Protein AF-A0A8H5RRU4-F1 (afdb_monomer_lite)

Structure (mmCIF, N/CA/C/O backbone):
data_AF-A0A8H5RRU4-F1
#
_entry.id   AF-A0A8H5RRU4-F1
#
loop_
_atom_site.group_PDB
_atom_site.id
_atom_site.type_symbol
_atom_site.label_atom_id
_atom_site.label_alt_id
_atom_site.label_comp_id
_atom_site.label_asym_id
_atom_site.label_entity_id
_atom_site.label_seq_id
_atom_site.pdbx_PDB_ins_code
_atom_site.Cartn_x
_atom_site.Cartn_y
_atom_site.Cartn_z
_atom_site.occupancy
_atom_site.B_iso_or_equiv
_atom_site.auth_seq_id
_atom_site.auth_comp_id
_atom_site.auth_asym_id
_atom_site.auth_atom_id
_atom_site.pdbx_PDB_model_num
ATOM 1 N N . MET A 1 1 ? -49.460 10.339 112.679 1.00 35.25 1 MET A N 1
ATOM 2 C CA . MET A 1 1 ? -50.260 9.923 113.853 1.00 35.25 1 MET A CA 1
ATOM 3 C C . MET A 1 1 ? -50.572 8.451 113.617 1.00 35.25 1 MET A C 1
ATOM 5 O O . MET A 1 1 ? -51.170 8.161 112.595 1.00 35.25 1 MET A O 1
ATOM 9 N N . GLN A 1 2 ? -49.829 7.511 114.204 1.00 35.91 2 GLN A N 1
ATOM 10 C CA . GLN A 1 2 ? -49.906 7.037 115.599 1.00 35.91 2 GLN A CA 1
ATOM 11 C C . GLN A 1 2 ? -51.260 6.404 115.960 1.00 35.91 2 GLN A C 1
ATOM 13 O O . GLN A 1 2 ? -52.251 7.114 116.036 1.00 35.91 2 GLN A O 1
ATOM 18 N N . ASN A 1 3 ? -51.193 5.089 116.216 1.00 33.75 3 ASN A N 1
ATOM 19 C CA . ASN A 1 3 ? -52.026 4.228 117.066 1.00 33.75 3 ASN A CA 1
ATOM 20 C C . ASN A 1 3 ? -53.557 4.365 117.068 1.00 33.75 3 ASN A C 1
ATOM 22 O O . ASN A 1 3 ? -54.097 5.356 117.546 1.00 33.75 3 ASN A O 1
ATOM 26 N N . LEU A 1 4 ? -54.216 3.224 116.828 1.00 30.75 4 LEU A N 1
ATOM 27 C CA . LEU A 1 4 ? -55.126 2.682 117.839 1.00 30.75 4 LEU A CA 1
ATOM 28 C C . LEU A 1 4 ? -55.074 1.138 117.879 1.00 30.75 4 LEU A C 1
ATOM 30 O O . LEU A 1 4 ? -55.413 0.470 116.911 1.00 30.75 4 LEU A O 1
ATOM 34 N N . GLU A 1 5 ? -54.538 0.641 118.994 1.00 31.28 5 GLU A N 1
ATOM 35 C CA . GLU A 1 5 ? -54.879 -0.569 119.771 1.00 31.28 5 GLU A CA 1
ATOM 36 C C . GLU A 1 5 ? -55.378 -1.830 119.021 1.00 31.28 5 GLU A C 1
ATOM 38 O O . GLU A 1 5 ? -56.402 -1.838 118.353 1.00 31.28 5 GLU A O 1
ATOM 43 N N . SER A 1 6 ? -54.684 -2.973 119.081 1.00 40.56 6 SER A N 1
ATOM 44 C CA . SER A 1 6 ? -54.428 -3.796 120.282 1.00 40.56 6 SER A CA 1
ATOM 45 C C . SER A 1 6 ? -55.697 -4.323 120.965 1.00 40.56 6 SER A C 1
ATOM 47 O O . SER A 1 6 ? -56.060 -3.874 122.049 1.00 40.56 6 SER A O 1
ATOM 49 N N . LEU A 1 7 ? -56.296 -5.369 120.391 1.00 33.66 7 LEU A N 1
ATOM 50 C CA . LEU A 1 7 ? -57.192 -6.276 121.113 1.00 33.66 7 LEU A CA 1
ATOM 51 C C . LEU A 1 7 ? -56.936 -7.720 120.669 1.00 33.66 7 LEU A C 1
ATOM 53 O O . LEU A 1 7 ? -57.415 -8.180 119.636 1.00 33.66 7 LEU A O 1
ATOM 57 N N . GLN A 1 8 ? -56.136 -8.426 121.465 1.00 43.06 8 GLN A N 1
ATOM 58 C CA . GLN A 1 8 ? -55.967 -9.871 121.367 1.00 43.06 8 GLN A CA 1
ATOM 59 C C . GLN A 1 8 ? -57.116 -10.552 122.126 1.00 43.06 8 GLN A C 1
ATOM 61 O O . GLN A 1 8 ? -57.402 -10.154 123.258 1.00 43.06 8 GLN A O 1
ATOM 66 N N . PRO A 1 9 ? -57.724 -11.611 121.574 1.00 38.75 9 PRO A N 1
ATOM 67 C CA . PRO A 1 9 ? -58.390 -12.598 122.407 1.00 38.75 9 PRO A CA 1
ATOM 68 C C . PRO A 1 9 ? -57.824 -14.008 122.203 1.00 38.75 9 PRO A C 1
ATOM 70 O O . PRO A 1 9 ? -57.566 -14.441 121.086 1.00 38.75 9 PRO A O 1
ATOM 73 N N . GLY A 1 10 ? -57.732 -14.733 123.318 1.00 33.28 10 GLY A N 1
ATOM 74 C CA . GLY A 1 10 ? -58.235 -16.105 123.411 1.00 33.28 10 GLY A CA 1
ATOM 75 C C . GLY A 1 10 ? -57.576 -17.172 122.538 1.00 33.28 10 GLY A C 1
ATOM 76 O O . GLY A 1 10 ? -57.967 -17.394 121.400 1.00 33.28 10 GLY A O 1
ATOM 77 N N . ASN A 1 11 ? -56.680 -17.934 123.164 1.00 51.59 11 ASN A N 1
ATOM 78 C CA . ASN A 1 11 ? -56.220 -19.240 122.700 1.00 51.59 11 ASN A CA 1
ATOM 79 C C . ASN A 1 11 ? -57.410 -20.138 122.284 1.00 51.59 11 ASN A C 1
ATOM 81 O O . ASN A 1 11 ? -58.217 -20.519 123.133 1.00 51.59 11 ASN A O 1
ATOM 85 N N . ALA A 1 12 ? -57.509 -20.477 120.997 1.00 38.62 12 ALA A N 1
ATOM 86 C CA . ALA A 1 12 ? -58.520 -21.377 120.453 1.00 38.62 12 ALA A CA 1
ATOM 87 C C . ALA A 1 12 ? -57.876 -22.322 119.430 1.00 38.62 12 ALA A C 1
ATOM 89 O O . ALA A 1 12 ? -57.179 -21.881 118.522 1.00 38.62 12 ALA A O 1
ATOM 90 N N . THR A 1 13 ? -58.124 -23.617 119.629 1.00 43.78 13 THR A N 1
ATOM 91 C CA . THR A 1 13 ? -57.839 -24.765 118.750 1.00 43.78 13 THR A CA 1
ATOM 92 C C . THR A 1 13 ? -57.514 -24.439 117.290 1.00 43.78 13 THR A C 1
ATOM 94 O O . THR A 1 13 ? -58.365 -23.916 116.575 1.00 43.78 13 THR A O 1
ATOM 97 N N . ASN A 1 14 ? -56.331 -24.877 116.840 1.00 53.31 14 ASN A N 1
ATOM 98 C CA . ASN A 1 14 ? -55.932 -24.908 115.430 1.00 53.31 14 ASN A CA 1
ATOM 99 C C . ASN A 1 14 ? -56.984 -25.664 114.597 1.00 53.31 14 ASN A C 1
ATOM 101 O O . ASN A 1 14 ? -57.013 -26.896 114.619 1.00 53.31 14 ASN A O 1
ATOM 105 N N . ASP A 1 15 ? -57.830 -24.942 113.862 1.00 57.22 15 ASP A N 1
ATOM 106 C CA . ASP A 1 15 ? -58.691 -25.527 112.836 1.00 57.22 15 ASP A CA 1
ATOM 107 C C . ASP A 1 15 ? -57.914 -25.599 111.509 1.00 57.22 15 ASP A C 1
ATOM 109 O O . ASP A 1 15 ? -57.715 -24.566 110.858 1.00 57.22 15 ASP A O 1
ATOM 113 N N . PRO A 1 16 ? -57.484 -26.798 111.068 1.00 67.19 16 PRO A N 1
ATOM 114 C CA . PRO A 1 16 ? -56.701 -26.935 109.848 1.00 67.19 16 PRO A CA 1
ATOM 115 C C . PRO A 1 16 ? -57.478 -26.510 108.596 1.00 67.19 16 PRO A C 1
ATOM 117 O O . PRO A 1 16 ? -56.846 -26.229 107.578 1.00 67.19 16 PRO A O 1
ATOM 120 N N . PHE A 1 17 ? -58.816 -26.451 108.641 1.00 71.25 17 PHE A N 1
ATOM 121 C CA . PHE A 1 17 ? -59.639 -26.052 107.502 1.00 71.25 17 PHE A CA 1
ATOM 122 C C . PHE A 1 17 ? -59.578 -24.538 107.255 1.00 71.25 17 PHE A C 1
ATOM 124 O O . PHE A 1 17 ? -59.346 -24.110 106.123 1.00 71.25 17 PHE A O 1
ATOM 131 N N . THR A 1 18 ? -59.707 -23.720 108.304 1.00 73.56 18 THR A N 1
ATOM 132 C CA . THR A 1 18 ? -59.608 -22.253 108.207 1.00 73.56 18 THR A CA 1
ATOM 133 C C . THR A 1 18 ? -58.223 -21.792 107.734 1.00 73.56 18 THR A C 1
ATOM 135 O O . THR A 1 18 ? -58.129 -20.875 106.911 1.00 73.56 18 THR A O 1
ATOM 138 N N . ASP A 1 19 ? -57.149 -22.450 108.181 1.00 75.31 19 ASP A N 1
ATOM 139 C CA . ASP A 1 19 ? -55.790 -22.142 107.718 1.00 75.31 19 ASP A CA 1
ATOM 140 C C . ASP A 1 19 ? -55.546 -22.598 106.269 1.00 75.31 19 ASP A C 1
ATOM 142 O O . ASP A 1 19 ? -54.963 -21.841 105.488 1.00 75.31 19 ASP A O 1
ATOM 146 N N . HIS A 1 20 ? -56.069 -23.761 105.851 1.00 79.88 20 HIS A N 1
ATOM 147 C CA . HIS A 1 20 ? -56.041 -24.170 104.438 1.00 79.88 20 HIS A CA 1
ATOM 148 C C . HIS A 1 20 ? -56.827 -23.211 103.538 1.00 79.88 20 HIS A C 1
ATOM 150 O O . HIS A 1 20 ? -56.368 -22.902 102.439 1.00 79.88 20 HIS A O 1
ATOM 156 N N . LEU A 1 21 ? -57.982 -22.704 103.986 1.00 81.69 21 LEU A N 1
ATOM 157 C CA . LEU A 1 21 ? -58.781 -21.754 103.211 1.00 81.69 21 LEU A CA 1
ATOM 158 C C . LEU A 1 21 ? -58.035 -20.423 103.019 1.00 81.69 21 LEU A C 1
ATOM 160 O O . LE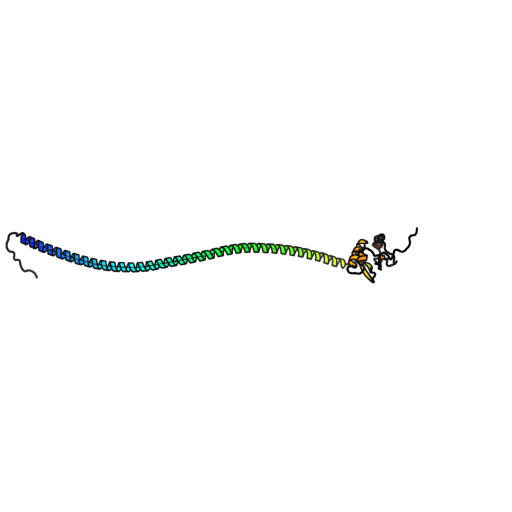U A 1 21 ? -57.982 -19.900 101.906 1.00 81.69 21 LEU A O 1
ATOM 164 N N . LYS A 1 22 ? -57.401 -19.898 104.078 1.00 81.56 22 LYS A N 1
ATOM 165 C CA . LYS A 1 22 ? -56.537 -18.708 103.987 1.00 81.56 22 LYS A CA 1
ATOM 166 C C . LYS A 1 22 ? -55.343 -18.940 103.066 1.00 81.56 22 LYS A C 1
ATOM 168 O O . LYS A 1 22 ? -55.075 -18.091 102.218 1.00 81.56 22 LYS A O 1
ATOM 173 N N . ALA A 1 23 ? -54.654 -20.074 103.204 1.00 83.19 23 ALA A N 1
ATOM 174 C CA . ALA A 1 23 ? -53.541 -20.431 102.331 1.00 83.19 23 ALA A CA 1
ATOM 175 C C . ALA A 1 23 ? -53.991 -20.481 100.863 1.00 83.19 23 ALA A C 1
ATOM 177 O O . ALA A 1 23 ? -53.382 -19.827 100.024 1.00 83.19 23 ALA A O 1
ATOM 178 N N . LEU A 1 24 ? -55.115 -21.142 100.563 1.00 87.56 24 LEU A N 1
ATOM 179 C CA . LEU A 1 24 ? -55.679 -21.229 99.215 1.00 87.56 24 LEU A CA 1
ATOM 180 C C . LEU A 1 24 ? -56.014 -19.850 98.621 1.00 87.56 24 LEU A C 1
ATOM 182 O O . LEU A 1 24 ? -55.694 -19.596 97.458 1.00 87.56 24 LEU A O 1
ATOM 186 N N . ILE A 1 25 ? -56.619 -18.949 99.405 1.00 86.31 25 ILE A N 1
ATOM 187 C CA . ILE A 1 25 ? -56.928 -17.570 98.984 1.00 86.31 25 ILE A CA 1
ATOM 188 C C . ILE A 1 25 ? -55.639 -16.788 98.685 1.00 86.31 25 ILE A C 1
ATOM 190 O O . ILE A 1 25 ? -55.538 -16.142 97.644 1.00 86.31 25 ILE A O 1
ATOM 194 N N . ILE A 1 26 ? -54.623 -16.885 99.549 1.00 89.38 26 ILE A N 1
ATOM 195 C CA . ILE A 1 26 ? -53.326 -16.219 99.348 1.00 89.38 26 ILE A CA 1
ATOM 196 C C . ILE A 1 26 ? -52.609 -16.783 98.111 1.00 89.38 26 ILE A C 1
ATOM 198 O O . ILE A 1 26 ? -52.062 -16.014 97.316 1.00 89.38 26 ILE A O 1
ATOM 202 N N . THR A 1 27 ? -52.642 -18.102 97.902 1.00 89.88 27 THR A N 1
ATOM 203 C CA . THR A 1 27 ? -52.030 -18.751 96.734 1.00 89.88 27 THR A CA 1
ATOM 204 C C . THR A 1 27 ? -52.759 -18.383 95.443 1.00 89.88 27 THR A C 1
ATOM 206 O O . THR A 1 27 ? -52.097 -18.057 94.464 1.00 89.88 27 THR A O 1
ATOM 209 N N . THR A 1 28 ? -54.097 -18.350 95.423 1.00 86.81 28 THR A N 1
ATOM 210 C CA . THR A 1 28 ? -54.858 -17.924 94.230 1.00 86.81 28 THR A CA 1
ATOM 211 C C . THR A 1 28 ? -54.719 -16.432 93.941 1.00 86.81 28 THR A C 1
ATOM 213 O O . THR A 1 28 ? -54.586 -16.072 92.776 1.00 86.81 28 THR A O 1
ATOM 216 N N . GLN A 1 29 ? -54.655 -15.556 94.951 1.00 88.12 29 GLN A N 1
ATOM 217 C CA . GLN A 1 29 ? -54.355 -14.134 94.725 1.00 88.12 29 GLN A CA 1
ATOM 218 C C . GLN A 1 29 ? -52.923 -13.903 94.230 1.00 88.12 29 GLN A C 1
ATOM 220 O O . GLN A 1 29 ? -52.711 -13.028 93.393 1.00 88.12 29 GLN A O 1
ATOM 225 N N . THR A 1 30 ? -51.949 -14.678 94.716 1.00 90.88 30 THR A N 1
ATOM 226 C CA . THR A 1 30 ? -50.565 -14.624 94.216 1.00 90.88 30 THR A CA 1
ATOM 227 C C . THR A 1 30 ? -50.507 -15.107 92.768 1.00 90.88 30 THR A C 1
ATOM 229 O O . THR A 1 30 ? -50.131 -14.333 91.896 1.00 90.88 30 THR A O 1
ATOM 232 N N . ALA A 1 31 ? -51.032 -16.302 92.479 1.00 89.19 31 ALA A N 1
ATOM 233 C CA . ALA A 1 31 ? -51.087 -16.848 91.124 1.00 89.19 31 ALA A CA 1
ATOM 234 C C . ALA A 1 31 ? -51.857 -15.942 90.144 1.00 89.19 31 ALA A C 1
ATOM 236 O O . ALA A 1 31 ? -51.433 -15.776 89.006 1.00 89.19 31 ALA A O 1
ATOM 237 N N . SER A 1 32 ? -52.955 -15.307 90.574 1.00 90.31 32 SER A N 1
ATOM 238 C CA . SER A 1 32 ? -53.688 -14.338 89.748 1.00 90.31 32 SER A CA 1
ATOM 239 C C . SER A 1 32 ? -52.839 -13.112 89.408 1.00 90.31 32 SER A C 1
ATOM 241 O O . SER A 1 32 ? -52.891 -12.643 88.275 1.00 90.31 32 SER A O 1
ATOM 243 N N . ARG A 1 33 ? -52.052 -12.600 90.364 1.00 91.06 33 ARG A N 1
ATOM 244 C CA . ARG A 1 33 ? -51.165 -11.445 90.159 1.00 91.06 33 ARG A CA 1
ATOM 245 C C . ARG A 1 33 ? -49.955 -11.802 89.288 1.00 91.06 33 ARG A C 1
ATOM 247 O O . ARG A 1 33 ? -49.538 -10.991 88.463 1.00 91.06 33 ARG A O 1
ATOM 254 N N . ASP A 1 34 ? -49.442 -13.022 89.416 1.00 93.12 34 ASP A N 1
ATOM 255 C CA . ASP A 1 34 ? -48.368 -13.545 88.568 1.00 93.12 34 ASP A CA 1
ATOM 256 C C . ASP A 1 34 ? -48.860 -13.744 87.122 1.00 93.12 34 ASP A C 1
ATOM 258 O O . ASP A 1 34 ? -48.190 -13.328 86.179 1.00 93.12 34 ASP A O 1
ATOM 262 N N . ILE A 1 35 ? -50.070 -14.290 86.928 1.00 93.12 35 ILE A N 1
ATOM 263 C CA . ILE A 1 35 ? -50.724 -14.402 85.609 1.00 93.12 35 ILE A CA 1
ATOM 264 C C . ILE A 1 35 ? -50.939 -13.020 84.980 1.00 93.12 35 ILE A C 1
ATOM 266 O O . ILE A 1 35 ? -50.663 -12.835 83.796 1.00 93.12 35 ILE A O 1
ATOM 270 N N . GLU A 1 36 ? -51.410 -12.044 85.758 1.00 93.19 36 GLU A N 1
ATOM 271 C CA . GLU A 1 36 ? -51.626 -10.669 85.296 1.00 93.19 36 GLU A CA 1
ATOM 272 C C . GLU A 1 36 ? -50.302 -9.998 84.885 1.00 93.19 36 GLU A C 1
ATOM 274 O O . GLU A 1 36 ? -50.228 -9.369 83.828 1.00 93.19 36 GLU A O 1
ATOM 279 N N . THR A 1 37 ? -49.227 -10.230 85.645 1.00 93.56 37 THR A N 1
ATOM 280 C CA . THR A 1 37 ? -47.868 -9.767 85.310 1.00 93.56 37 THR A CA 1
ATOM 281 C C . THR A 1 37 ? -47.366 -10.410 84.012 1.00 93.56 37 THR A C 1
ATOM 283 O O . THR A 1 37 ? -46.983 -9.697 83.083 1.00 93.56 37 THR A O 1
ATOM 286 N N . CYS A 1 38 ? -47.471 -11.737 83.882 1.00 91.31 38 CYS A N 1
ATOM 287 C CA . CYS A 1 38 ? -47.122 -12.467 82.659 1.00 91.31 38 CYS A CA 1
ATOM 288 C C . CYS A 1 38 ? -47.929 -12.004 81.434 1.00 91.31 38 CYS A C 1
ATOM 290 O O . CYS A 1 38 ? -47.383 -11.938 80.334 1.00 91.31 38 CYS A O 1
ATOM 292 N N . LEU A 1 39 ? -49.212 -11.655 81.591 1.00 92.00 39 LEU A N 1
ATOM 293 C CA . LEU A 1 39 ? -50.040 -11.116 80.504 1.00 92.00 39 LEU A CA 1
ATOM 294 C C . LEU A 1 39 ? -49.575 -9.725 80.052 1.00 92.00 39 LEU A C 1
ATOM 296 O O . LEU A 1 39 ? -49.543 -9.454 78.850 1.00 92.00 39 LEU A O 1
ATOM 300 N N . VAL A 1 40 ? -49.183 -8.853 80.986 1.00 93.69 40 VAL A N 1
ATOM 301 C CA . VAL A 1 40 ? -48.625 -7.528 80.665 1.00 93.69 40 VAL A CA 1
ATOM 302 C C . VAL A 1 40 ? -47.275 -7.660 79.952 1.00 93.69 40 VAL A C 1
ATOM 304 O O . VAL A 1 40 ? -47.054 -6.997 78.935 1.00 93.69 40 VAL A O 1
ATOM 307 N N . GLU A 1 41 ? -46.400 -8.552 80.418 1.00 93.88 41 GLU A N 1
ATOM 308 C CA . GLU A 1 41 ? -45.117 -8.839 79.766 1.00 93.88 41 GLU A CA 1
ATOM 309 C C . GLU A 1 41 ? -45.298 -9.457 78.373 1.00 93.88 41 GLU A C 1
ATOM 311 O O . GLU A 1 41 ? -44.661 -9.011 77.416 1.00 93.88 41 GLU A O 1
ATOM 316 N N . ALA A 1 42 ? -46.216 -10.418 78.220 1.00 91.94 42 ALA A N 1
ATOM 317 C CA . ALA A 1 42 ? -46.548 -11.021 76.931 1.00 91.94 42 ALA A CA 1
ATOM 318 C C . ALA A 1 42 ? -47.113 -9.989 75.942 1.00 91.94 42 ALA A C 1
ATOM 320 O O . ALA A 1 42 ? -46.728 -9.986 74.771 1.00 91.94 42 ALA A O 1
ATOM 321 N N . LYS A 1 43 ? -47.962 -9.060 76.406 1.00 93.56 43 LYS A N 1
ATOM 322 C CA . LYS A 1 43 ? -48.465 -7.949 75.584 1.00 93.56 43 LYS A CA 1
ATOM 323 C C . LYS A 1 43 ? -47.329 -7.027 75.130 1.00 93.56 43 LYS A C 1
ATOM 325 O O . LYS A 1 43 ? -47.213 -6.750 73.938 1.00 93.56 43 LYS A O 1
ATOM 330 N N . ALA A 1 44 ? -46.454 -6.606 76.045 1.00 93.00 44 ALA A N 1
ATOM 331 C CA . ALA A 1 44 ? -45.290 -5.784 75.710 1.00 93.00 44 ALA A CA 1
ATOM 332 C C . ALA A 1 44 ? -44.311 -6.511 74.762 1.00 93.00 44 ALA A C 1
ATOM 334 O O . ALA A 1 44 ? -43.698 -5.884 73.895 1.00 93.00 44 ALA A O 1
ATOM 335 N N . GLY A 1 45 ? -44.187 -7.836 74.890 1.00 94.00 45 GLY A N 1
ATOM 336 C CA . GLY A 1 45 ? -43.468 -8.699 73.953 1.00 94.00 45 GLY A CA 1
ATOM 337 C C . GLY A 1 45 ? -44.107 -8.720 72.562 1.00 94.00 45 GLY A C 1
ATOM 338 O O . GLY A 1 45 ? -43.403 -8.536 71.570 1.00 94.00 45 GLY A O 1
ATOM 339 N N . SER A 1 46 ? -45.434 -8.857 72.483 1.00 93.00 46 SER A N 1
ATOM 340 C CA . SER A 1 46 ? -46.194 -8.830 71.226 1.00 93.00 46 SER A CA 1
ATOM 341 C C . SER A 1 46 ? -46.059 -7.490 70.496 1.00 93.00 46 SER A C 1
ATOM 343 O O . SER A 1 46 ? -45.764 -7.475 69.306 1.00 93.00 46 SER A O 1
ATOM 345 N N . GLU A 1 47 ? -46.189 -6.361 71.199 1.00 94.69 47 GLU A N 1
ATOM 346 C CA . GLU A 1 47 ? -46.023 -5.019 70.610 1.00 94.69 47 GLU A CA 1
ATOM 347 C C . GLU A 1 47 ? -44.586 -4.766 70.110 1.00 94.69 47 GLU A C 1
ATOM 349 O O . GLU A 1 47 ? -44.370 -4.033 69.141 1.00 94.69 47 GLU A O 1
ATOM 354 N N . ARG A 1 48 ? -43.575 -5.365 70.758 1.00 94.12 48 ARG A N 1
ATOM 355 C CA . ARG A 1 48 ? -42.180 -5.339 70.280 1.00 94.12 48 ARG A CA 1
ATOM 356 C C . ARG A 1 48 ? -41.988 -6.222 69.049 1.00 94.12 48 ARG A C 1
ATOM 358 O O . ARG A 1 48 ? -41.301 -5.802 68.120 1.00 94.12 48 ARG A O 1
ATOM 365 N N . LEU A 1 49 ? -42.594 -7.410 69.031 1.00 94.12 49 LEU A N 1
ATOM 366 C CA . LEU A 1 49 ? -42.543 -8.328 67.895 1.00 94.12 49 LEU A CA 1
ATOM 367 C C . LEU A 1 49 ? -43.217 -7.719 66.660 1.00 94.12 49 LEU A C 1
ATOM 369 O O . LEU A 1 49 ? -42.637 -7.754 65.582 1.00 94.12 49 LEU A O 1
ATOM 373 N N . GLU A 1 50 ? -44.379 -7.086 66.819 1.00 94.94 50 GLU A N 1
ATOM 374 C CA . GLU A 1 50 ? -45.086 -6.385 65.741 1.00 94.94 50 GLU A CA 1
ATOM 375 C C . GLU A 1 50 ? -44.220 -5.273 65.124 1.00 94.94 50 GLU A C 1
ATOM 377 O O . GLU A 1 50 ? -44.037 -5.227 63.907 1.00 94.94 50 GLU A O 1
ATOM 382 N N . LYS A 1 51 ? -43.585 -4.435 65.957 1.00 95.19 51 LYS A N 1
ATOM 383 C CA . LYS A 1 51 ? -42.645 -3.396 65.494 1.00 95.19 51 LYS A CA 1
ATOM 384 C C . LYS A 1 51 ? -41.431 -3.981 64.765 1.00 95.19 51 LYS A C 1
ATOM 386 O O . LYS A 1 51 ? -41.014 -3.423 63.751 1.00 95.19 51 LYS A O 1
ATOM 391 N N . LEU A 1 52 ? -40.885 -5.101 65.245 1.00 95.12 52 LEU A N 1
ATOM 392 C CA . LEU A 1 52 ? -39.794 -5.817 64.575 1.00 95.12 52 LEU A CA 1
ATOM 393 C C . LEU A 1 52 ? -40.225 -6.399 63.223 1.00 95.12 52 LEU A C 1
ATOM 395 O O . LEU A 1 52 ? -39.472 -6.286 62.262 1.00 95.12 52 LEU A O 1
ATOM 399 N N . VAL A 1 53 ? -41.433 -6.960 63.120 1.00 94.69 53 VAL A N 1
ATOM 400 C CA . VAL A 1 53 ? -41.989 -7.482 61.860 1.00 94.69 53 VAL A CA 1
ATOM 401 C C . VAL A 1 53 ? -42.206 -6.356 60.846 1.00 94.69 53 VAL A C 1
ATOM 403 O O . VAL A 1 53 ? -41.828 -6.505 59.687 1.00 94.69 53 VAL A O 1
ATOM 406 N N . VAL A 1 54 ? -42.738 -5.202 61.264 1.00 95.19 54 VAL A N 1
ATOM 407 C CA . VAL A 1 54 ? -42.888 -4.030 60.380 1.00 95.19 54 VAL A CA 1
ATOM 408 C C . VAL A 1 54 ? -41.526 -3.524 59.889 1.00 95.19 54 VAL A C 1
ATOM 410 O O . VAL A 1 54 ? -41.366 -3.276 58.694 1.00 95.19 54 VAL A O 1
ATOM 413 N N . ALA A 1 55 ? -40.527 -3.426 60.773 1.00 94.88 55 ALA A N 1
ATOM 414 C CA . ALA A 1 55 ? -39.172 -3.018 60.397 1.00 94.88 55 ALA A CA 1
ATOM 415 C C . ALA A 1 55 ? -38.490 -4.028 59.452 1.00 94.88 55 ALA A C 1
ATOM 417 O O . ALA A 1 55 ? -37.849 -3.622 58.483 1.00 94.88 55 ALA A O 1
ATOM 418 N N . ALA A 1 56 ? -38.663 -5.332 59.692 1.00 94.19 56 ALA A N 1
ATOM 419 C CA . ALA A 1 56 ? -38.137 -6.391 58.833 1.00 94.19 56 ALA A CA 1
ATOM 420 C C . ALA A 1 56 ? -38.788 -6.381 57.441 1.00 94.19 56 ALA A C 1
ATOM 422 O O . ALA A 1 56 ? -38.081 -6.474 56.441 1.00 94.19 56 ALA A O 1
ATOM 423 N N . ASN A 1 57 ? -40.110 -6.194 57.362 1.00 94.56 57 ASN A N 1
ATOM 424 C CA . ASN A 1 57 ? -40.825 -6.069 56.091 1.00 94.56 57 ASN A CA 1
ATOM 425 C C . ASN A 1 57 ? -40.355 -4.842 55.295 1.00 94.56 57 ASN A C 1
ATOM 427 O O . ASN A 1 57 ? -40.126 -4.948 54.091 1.00 94.56 57 ASN A O 1
ATOM 431 N N . LEU A 1 58 ? -40.157 -3.693 55.956 1.00 95.38 58 LEU A N 1
ATOM 432 C CA . LEU A 1 58 ? -39.621 -2.493 55.308 1.00 95.38 58 LEU A CA 1
ATOM 433 C C . LEU A 1 58 ? -38.218 -2.758 54.739 1.00 95.38 58 LEU A C 1
ATOM 435 O O . LEU A 1 58 ? -38.006 -2.587 53.537 1.00 95.38 58 LEU A O 1
ATOM 439 N N . ALA A 1 59 ? -37.303 -3.276 55.565 1.00 93.50 59 ALA A N 1
ATOM 440 C CA . ALA A 1 59 ? -35.946 -3.627 55.147 1.00 93.50 59 ALA A CA 1
ATOM 441 C C . ALA A 1 59 ? -35.930 -4.659 54.004 1.00 93.50 59 ALA A C 1
ATOM 443 O O . ALA A 1 59 ? -35.133 -4.535 53.075 1.00 93.50 59 ALA A O 1
ATOM 444 N N . GLN A 1 60 ? -36.844 -5.638 54.010 1.00 93.94 60 GLN A N 1
ATOM 445 C CA . GLN A 1 60 ? -36.992 -6.585 52.905 1.00 93.94 60 GLN A CA 1
ATOM 446 C C . GLN A 1 60 ? -37.430 -5.883 51.611 1.00 93.94 60 GLN A C 1
ATOM 448 O O . GLN A 1 60 ? -36.846 -6.148 50.561 1.00 93.94 60 GLN A O 1
ATOM 453 N N . THR A 1 61 ? -38.403 -4.965 51.652 1.00 94.69 61 THR A N 1
ATOM 454 C CA . THR A 1 61 ? -38.820 -4.228 50.442 1.00 94.69 61 THR A CA 1
ATOM 455 C C . THR A 1 61 ? -37.708 -3.336 49.881 1.00 94.69 61 THR A C 1
ATOM 457 O O . THR A 1 61 ? -37.508 -3.291 48.663 1.00 94.69 61 THR A O 1
ATOM 460 N N . GLU A 1 62 ? -36.917 -2.695 50.747 1.00 93.81 62 GLU A N 1
ATOM 461 C CA . GLU A 1 62 ? -35.722 -1.945 50.343 1.00 93.81 62 GLU A CA 1
ATOM 462 C C . GLU A 1 62 ? -34.669 -2.876 49.719 1.00 93.81 62 GLU A C 1
ATOM 464 O O . GLU A 1 62 ? -34.141 -2.587 48.638 1.00 93.81 62 GLU A O 1
ATOM 469 N N . GLN A 1 63 ? -34.418 -4.040 50.324 1.00 93.56 63 GLN A N 1
ATOM 470 C CA . GLN A 1 63 ? -33.462 -5.022 49.814 1.00 93.56 63 GLN A CA 1
ATOM 471 C C . GLN A 1 63 ? -33.909 -5.661 48.486 1.00 93.56 63 GLN A C 1
ATOM 473 O O . GLN A 1 63 ? -33.087 -5.866 47.594 1.00 93.56 63 GLN A O 1
ATOM 478 N N . GLU A 1 64 ? -35.204 -5.901 48.280 1.00 94.94 64 GLU A N 1
ATOM 479 C CA . GLU A 1 64 ? -35.739 -6.336 46.984 1.00 94.94 64 GLU A CA 1
ATOM 480 C C . GLU A 1 64 ? -35.602 -5.252 45.905 1.00 94.94 64 GLU A C 1
ATOM 482 O O . GLU A 1 64 ? -35.312 -5.565 44.745 1.00 94.94 64 GLU A O 1
ATOM 487 N N . SER A 1 65 ? -35.788 -3.976 46.262 1.00 94.69 65 SER A N 1
ATOM 488 C CA . SER A 1 65 ? -35.626 -2.857 45.324 1.00 94.69 65 SER A CA 1
ATOM 489 C C . SER A 1 65 ? -34.167 -2.691 44.877 1.00 94.69 65 SER A C 1
ATOM 491 O O . SER A 1 65 ? -33.890 -2.579 43.680 1.00 94.69 65 SER A O 1
ATOM 493 N N . THR A 1 66 ? -33.221 -2.781 45.818 1.00 94.50 66 THR A N 1
ATOM 494 C CA . THR A 1 66 ? -31.782 -2.701 45.536 1.00 94.50 66 THR A CA 1
ATOM 495 C C . THR A 1 66 ? -31.294 -3.930 44.772 1.00 94.50 66 THR A C 1
ATOM 497 O O . THR A 1 66 ? -30.569 -3.769 43.793 1.00 94.50 66 THR A O 1
ATOM 500 N N . MET A 1 67 ? -31.764 -5.139 45.106 1.00 94.56 67 MET A N 1
ATOM 501 C CA . MET A 1 67 ? -31.476 -6.368 44.351 1.00 94.56 67 MET A CA 1
ATOM 502 C C . MET A 1 67 ? -31.924 -6.262 42.882 1.00 94.56 67 MET A C 1
ATOM 504 O O . MET A 1 67 ? -31.167 -6.623 41.979 1.00 94.56 67 MET A O 1
ATOM 508 N N . LYS A 1 68 ? -33.127 -5.728 42.613 1.00 95.81 68 LYS A N 1
ATOM 509 C CA . LYS A 1 68 ? -33.615 -5.491 41.238 1.00 95.81 68 LYS A CA 1
ATOM 510 C C . LYS A 1 68 ? -32.718 -4.510 40.479 1.00 95.81 68 LYS A C 1
ATOM 512 O O . LYS A 1 68 ? -32.394 -4.759 39.319 1.00 95.81 68 LYS A O 1
ATOM 517 N N . LEU A 1 69 ? -32.291 -3.431 41.135 1.00 94.88 69 LEU A N 1
ATOM 518 C CA . LEU A 1 69 ? -31.423 -2.413 40.541 1.00 94.88 69 LEU A CA 1
ATOM 519 C C . LEU A 1 69 ? -30.017 -2.971 40.258 1.00 94.88 69 LEU A C 1
ATOM 521 O O . LEU A 1 69 ? -29.504 -2.790 39.156 1.00 94.88 69 LEU A O 1
ATOM 525 N N . VAL A 1 70 ? -29.436 -3.735 41.191 1.00 94.31 70 VAL A N 1
ATOM 526 C CA . VAL A 1 70 ? -28.163 -4.456 41.006 1.00 94.31 70 VAL A CA 1
ATOM 527 C C . VAL A 1 70 ? -28.252 -5.445 39.844 1.00 94.31 70 VAL A C 1
ATOM 529 O O . VAL A 1 70 ? -27.371 -5.440 38.986 1.00 94.31 70 VAL A O 1
ATOM 532 N N . LYS A 1 71 ? -29.327 -6.242 39.758 1.00 94.75 71 LYS A N 1
ATOM 533 C CA . LYS A 1 71 ? -29.537 -7.183 38.649 1.00 94.75 71 LYS A CA 1
ATOM 534 C C . LYS A 1 71 ? -29.613 -6.462 37.299 1.00 94.75 71 LYS A C 1
ATOM 536 O O . LYS A 1 71 ? -28.881 -6.826 36.383 1.00 94.75 71 LYS A O 1
ATOM 541 N N . GLN A 1 72 ? -30.415 -5.400 37.194 1.00 95.56 72 GLN A N 1
ATOM 542 C CA . GLN A 1 72 ? -30.507 -4.608 35.964 1.00 95.56 72 GLN A CA 1
ATOM 543 C C . GLN A 1 72 ? -29.160 -3.960 35.597 1.00 95.56 72 GLN A C 1
ATOM 545 O O . GLN A 1 72 ? -28.826 -3.832 34.419 1.00 95.56 72 GLN A O 1
ATOM 550 N N . ASN A 1 73 ? -28.373 -3.539 36.591 1.00 95.00 73 ASN A N 1
ATOM 551 C CA . ASN A 1 73 ? -27.061 -2.946 36.353 1.00 95.00 73 ASN A CA 1
ATOM 552 C C . ASN A 1 73 ? -26.033 -3.995 35.894 1.00 95.00 73 ASN A C 1
ATOM 554 O O . ASN A 1 73 ? -25.225 -3.702 35.016 1.00 95.00 73 ASN A O 1
ATOM 558 N N . ALA A 1 74 ? -26.097 -5.223 36.416 1.00 94.75 74 ALA A N 1
ATOM 559 C CA . ALA A 1 74 ? -25.287 -6.349 35.950 1.00 94.75 74 ALA A CA 1
ATOM 560 C C . ALA A 1 74 ? -25.636 -6.745 34.503 1.00 94.75 74 ALA A C 1
ATOM 562 O O . ALA A 1 74 ? -24.736 -6.875 33.678 1.00 94.75 74 ALA A O 1
ATOM 563 N N . GLU A 1 75 ? -26.928 -6.843 34.166 1.00 95.38 75 GLU A N 1
ATOM 564 C CA . GLU A 1 75 ? -27.407 -7.108 32.798 1.00 95.38 75 GLU A CA 1
ATOM 565 C C . GLU A 1 75 ? -26.925 -6.030 31.810 1.00 95.38 75 GLU A C 1
ATOM 567 O O . GLU A 1 75 ? -26.346 -6.350 30.770 1.00 95.38 75 GLU A O 1
ATOM 572 N N . LYS A 1 76 ? -27.066 -4.744 32.169 1.00 95.56 76 LYS A N 1
ATOM 573 C CA . LYS A 1 76 ? -26.523 -3.625 31.379 1.00 95.56 76 LYS A CA 1
ATOM 574 C C . LYS A 1 76 ? -25.006 -3.725 31.220 1.00 95.56 76 LYS A C 1
ATOM 576 O O . LYS A 1 76 ? -24.512 -3.594 30.104 1.00 95.56 76 LYS A O 1
ATOM 581 N N . THR A 1 77 ? -24.278 -3.989 32.305 1.00 94.19 77 THR A N 1
ATOM 582 C CA . THR A 1 77 ? -22.810 -4.108 32.283 1.00 94.19 77 THR A CA 1
ATOM 583 C C . THR A 1 77 ? -22.355 -5.254 31.380 1.00 94.19 77 THR A C 1
ATOM 585 O O . THR A 1 77 ? -21.413 -5.060 30.619 1.00 94.19 77 THR A O 1
ATOM 588 N N . SER A 1 78 ? -23.057 -6.396 31.381 1.00 95.81 78 SER A N 1
ATOM 589 C CA . SER A 1 78 ? -22.804 -7.493 30.435 1.00 95.81 78 SER A CA 1
ATOM 590 C C . SER A 1 78 ? -22.990 -7.030 28.991 1.00 95.81 78 SER A C 1
ATOM 592 O O . SER A 1 78 ? -22.057 -7.124 28.206 1.00 95.81 78 SER A O 1
ATOM 594 N N . SER A 1 79 ? -24.136 -6.422 28.659 1.00 95.69 79 SER A N 1
ATOM 595 C CA . SER A 1 79 ? -24.405 -5.965 27.284 1.00 95.69 79 SER A CA 1
ATOM 596 C C . SER A 1 79 ? -23.412 -4.907 26.777 1.00 95.69 79 SER A C 1
ATOM 598 O O . SER A 1 79 ? -23.081 -4.875 25.593 1.00 95.69 79 SER A O 1
ATOM 600 N N . VAL A 1 80 ? -22.899 -4.055 27.674 1.00 95.25 80 VAL A N 1
ATOM 601 C CA . VAL A 1 80 ? -21.836 -3.090 27.359 1.00 95.25 80 VAL A CA 1
ATOM 602 C C . VAL A 1 80 ? -20.499 -3.802 27.159 1.00 95.25 80 VAL A C 1
ATOM 604 O O . VAL A 1 80 ? -19.772 -3.453 26.234 1.00 95.25 80 VAL A O 1
ATOM 607 N N . LEU A 1 81 ? -20.175 -4.801 27.984 1.00 95.81 81 LEU A N 1
ATOM 608 C CA . LEU A 1 81 ? -18.952 -5.591 27.847 1.00 95.81 81 LEU A CA 1
ATOM 609 C C . LEU A 1 81 ? -18.928 -6.370 26.525 1.00 95.81 81 LEU A C 1
ATOM 611 O O . LEU A 1 81 ? -17.898 -6.371 25.855 1.00 95.81 81 LEU A O 1
ATOM 615 N N . ASP A 1 82 ? -20.058 -6.950 26.119 1.00 95.94 82 ASP A N 1
ATOM 616 C CA . ASP A 1 82 ? -20.209 -7.646 24.837 1.00 95.94 82 ASP A CA 1
ATOM 617 C C . ASP A 1 82 ? -19.974 -6.678 23.659 1.00 95.94 82 ASP A C 1
ATOM 619 O O . ASP A 1 82 ? -19.121 -6.925 22.806 1.00 95.94 82 ASP A O 1
ATOM 623 N N . ALA A 1 83 ? -20.619 -5.504 23.666 1.00 95.00 83 ALA A N 1
ATOM 624 C CA . ALA A 1 83 ? -20.426 -4.477 22.634 1.00 95.00 83 ALA A CA 1
ATOM 625 C C . ALA A 1 83 ? -18.989 -3.904 22.594 1.00 95.00 83 ALA A C 1
ATOM 627 O O . ALA A 1 83 ? -18.468 -3.565 21.524 1.00 95.00 83 ALA A O 1
ATOM 628 N N . VAL A 1 84 ? -18.323 -3.798 23.749 1.00 94.88 84 VAL A N 1
ATOM 629 C CA . VAL A 1 84 ? -16.902 -3.419 23.846 1.00 94.88 84 VAL A CA 1
ATOM 630 C C . VAL A 1 84 ? -16.002 -4.532 23.297 1.00 94.88 84 VAL A C 1
ATOM 632 O O . VAL A 1 84 ? -15.047 -4.240 22.580 1.00 94.88 84 VAL A O 1
ATOM 635 N N . SER A 1 85 ? -16.320 -5.799 23.566 1.00 95.31 85 SER A N 1
ATOM 636 C CA . SER A 1 85 ? -15.600 -6.954 23.019 1.00 95.31 85 SER A CA 1
ATOM 637 C C . SER A 1 85 ? -15.678 -6.989 21.488 1.00 95.31 85 SER A C 1
ATOM 639 O O . SER A 1 85 ? -14.645 -7.061 20.819 1.00 95.31 85 SER A O 1
ATOM 641 N N . ASP A 1 86 ? -16.877 -6.820 20.921 1.00 95.81 86 ASP A N 1
ATOM 642 C CA . ASP A 1 86 ? -17.096 -6.773 19.470 1.00 95.81 86 ASP A CA 1
ATOM 643 C C . ASP A 1 86 ? -16.341 -5.612 18.807 1.00 95.81 86 ASP A C 1
ATOM 645 O O . ASP A 1 86 ? -15.668 -5.793 17.787 1.00 95.81 86 ASP A O 1
ATOM 649 N N . THR A 1 87 ? -16.394 -4.411 19.394 1.00 95.19 87 THR A N 1
ATOM 650 C CA . THR A 1 87 ? -15.676 -3.244 18.852 1.00 95.19 87 THR A CA 1
ATOM 651 C C . THR A 1 87 ? -14.157 -3.387 18.956 1.00 95.19 87 THR A C 1
ATOM 653 O O . THR A 1 87 ? -13.457 -3.023 18.006 1.00 95.19 87 THR A O 1
ATOM 656 N N . ILE A 1 88 ? -13.633 -3.988 20.030 1.00 94.38 88 ILE A N 1
ATOM 657 C CA . ILE A 1 88 ? -12.212 -4.357 20.138 1.00 94.38 88 ILE A CA 1
ATOM 658 C C . ILE A 1 88 ? -11.840 -5.417 19.091 1.00 94.38 88 ILE A C 1
ATOM 660 O O . ILE A 1 88 ? -10.793 -5.293 18.451 1.00 94.38 88 ILE A O 1
ATOM 664 N N . GLY A 1 89 ? -12.687 -6.421 18.851 1.00 94.62 89 GLY A N 1
ATOM 665 C CA . GLY A 1 89 ? -12.485 -7.432 17.808 1.00 94.62 89 GLY A CA 1
ATOM 666 C C . GLY A 1 89 ? -12.395 -6.819 16.406 1.00 94.62 89 GLY A C 1
ATOM 667 O O . GLY A 1 89 ? -11.449 -7.091 15.659 1.00 94.62 89 GLY A O 1
ATOM 668 N N . VAL A 1 90 ? -13.318 -5.911 16.070 1.00 95.06 90 VAL A N 1
ATOM 669 C CA . VAL A 1 90 ? -13.295 -5.160 14.804 1.00 95.06 90 VAL A CA 1
ATOM 670 C C . VAL A 1 90 ? -12.032 -4.303 14.696 1.00 95.06 90 VAL A C 1
ATOM 672 O O . VAL A 1 90 ? -11.322 -4.415 13.693 1.00 95.06 90 VAL A O 1
ATOM 675 N N . ALA A 1 91 ? -11.696 -3.509 15.718 1.00 92.62 91 ALA A N 1
ATOM 676 C CA . ALA A 1 91 ? -10.494 -2.670 15.728 1.00 92.62 91 ALA A CA 1
ATOM 677 C C . ALA A 1 91 ? -9.197 -3.491 15.580 1.00 92.62 91 ALA A C 1
ATOM 679 O O . ALA A 1 91 ? -8.313 -3.128 14.802 1.00 92.62 91 ALA A O 1
ATOM 680 N N . SER A 1 92 ? -9.115 -4.651 16.239 1.00 94.12 92 SER A N 1
ATOM 681 C CA . SER A 1 92 ? -7.988 -5.586 16.117 1.00 94.12 92 SER A CA 1
ATOM 682 C C . SER A 1 92 ? -7.853 -6.117 14.685 1.00 94.12 92 SER A C 1
ATOM 684 O O . SER A 1 92 ? -6.757 -6.126 14.124 1.00 94.12 92 SER A O 1
ATOM 686 N N . SER A 1 93 ? -8.970 -6.486 14.044 1.00 94.62 93 SER A N 1
ATOM 687 C CA . SER A 1 93 ? -8.964 -6.937 12.643 1.00 94.62 93 SER A CA 1
ATOM 688 C C . SER A 1 93 ? -8.523 -5.834 11.667 1.00 94.62 93 SER A C 1
ATOM 690 O O . SER A 1 93 ? -7.846 -6.112 10.674 1.00 94.62 93 SER A O 1
ATOM 692 N N . GLN A 1 94 ? -8.857 -4.570 11.958 1.00 94.56 94 GLN A N 1
ATOM 693 C CA . GLN A 1 94 ? -8.421 -3.417 11.170 1.00 94.56 94 GLN A CA 1
ATOM 694 C C . GLN A 1 94 ? -6.924 -3.145 11.350 1.00 94.56 94 GLN A C 1
ATOM 696 O O . GLN A 1 94 ? -6.238 -2.914 10.357 1.00 94.56 94 GLN A O 1
ATOM 701 N N . LEU A 1 95 ? -6.393 -3.251 12.573 1.00 94.00 95 LEU A N 1
ATOM 702 C CA . LEU A 1 95 ? -4.955 -3.137 12.839 1.00 94.00 95 LEU A CA 1
ATOM 703 C C . LEU A 1 95 ? -4.141 -4.174 12.055 1.00 94.00 95 LEU A C 1
ATOM 705 O O . LEU A 1 95 ? -3.171 -3.804 11.399 1.00 94.00 95 LEU A O 1
ATOM 709 N N . VAL A 1 96 ? -4.563 -5.443 12.038 1.00 95.12 96 VAL A N 1
ATOM 710 C CA . VAL A 1 96 ? -3.892 -6.496 11.246 1.00 95.12 96 VAL A CA 1
ATOM 711 C C . VAL A 1 96 ? -3.879 -6.155 9.748 1.00 95.12 96 VAL A C 1
ATOM 713 O O . VAL A 1 96 ? -2.852 -6.313 9.086 1.00 95.12 96 VAL A O 1
ATOM 716 N N . ARG A 1 97 ? -4.984 -5.619 9.209 1.00 93.88 97 ARG A N 1
ATOM 717 C CA . ARG A 1 97 ? -5.047 -5.149 7.812 1.00 93.88 97 ARG A CA 1
ATOM 718 C C . ARG A 1 97 ? -4.122 -3.958 7.550 1.00 93.88 97 ARG A C 1
ATOM 720 O O . ARG A 1 97 ? -3.509 -3.907 6.488 1.00 93.88 97 ARG A O 1
ATOM 727 N N . LEU A 1 98 ? -3.999 -3.024 8.496 1.00 93.75 98 LEU A N 1
ATOM 728 C CA . LEU A 1 98 ? -3.080 -1.888 8.382 1.00 93.75 98 LEU A CA 1
ATOM 729 C C . LEU A 1 98 ? -1.615 -2.341 8.384 1.00 93.75 98 LEU A C 1
ATOM 731 O O . LEU A 1 98 ? -0.864 -1.886 7.528 1.00 93.75 98 LEU A O 1
ATOM 735 N N . PHE A 1 99 ? -1.227 -3.280 9.255 1.00 93.06 99 PHE A N 1
ATOM 736 C CA . PHE A 1 99 ? 0.126 -3.854 9.247 1.00 93.06 99 PHE A CA 1
ATOM 737 C C . PHE A 1 99 ? 0.459 -4.536 7.912 1.00 93.06 99 PHE A C 1
ATOM 739 O O . PHE A 1 99 ? 1.497 -4.240 7.323 1.00 93.06 99 PHE A O 1
ATOM 746 N N . SER A 1 100 ? -0.447 -5.367 7.384 1.00 94.31 100 SER A N 1
ATOM 747 C CA . SER A 1 100 ? -0.284 -5.989 6.058 1.00 94.31 100 SER A CA 1
ATOM 748 C C . SER A 1 100 ? -0.174 -4.947 4.934 1.00 94.31 100 SER A C 1
ATOM 750 O O . SER A 1 100 ? 0.677 -5.069 4.052 1.00 94.31 100 SER A O 1
ATOM 752 N N . LEU A 1 101 ? -0.975 -3.875 4.975 1.00 94.62 101 LEU A N 1
ATOM 753 C CA . LEU A 1 101 ? -0.873 -2.778 4.010 1.00 94.62 101 LEU A CA 1
ATOM 754 C C . LEU A 1 101 ? 0.478 -2.047 4.108 1.00 94.62 101 LEU A C 1
ATOM 756 O O . LEU A 1 101 ? 1.039 -1.678 3.078 1.00 94.62 101 LEU A O 1
ATOM 760 N N . THR A 1 102 ? 1.013 -1.849 5.318 1.00 93.44 102 THR A N 1
ATOM 761 C CA . THR A 1 102 ? 2.338 -1.246 5.536 1.00 93.44 102 THR A CA 1
ATOM 762 C C . THR A 1 102 ? 3.463 -2.119 4.973 1.00 93.44 102 THR A C 1
ATOM 764 O O . THR A 1 102 ? 4.344 -1.592 4.300 1.00 93.44 102 THR A O 1
ATOM 767 N N . GLU A 1 103 ? 3.406 -3.439 5.163 1.00 95.12 103 GLU A N 1
ATOM 768 C CA . GLU A 1 103 ? 4.369 -4.385 4.579 1.00 95.12 103 GLU A CA 1
ATOM 769 C C . GLU A 1 103 ? 4.333 -4.350 3.040 1.00 95.12 103 GLU A C 1
ATOM 771 O O . GLU A 1 103 ? 5.372 -4.238 2.384 1.00 95.12 103 GLU A O 1
ATOM 776 N N . HIS A 1 104 ? 3.136 -4.336 2.442 1.00 94.50 104 HIS A N 1
ATOM 777 C CA . HIS A 1 104 ? 2.994 -4.151 0.99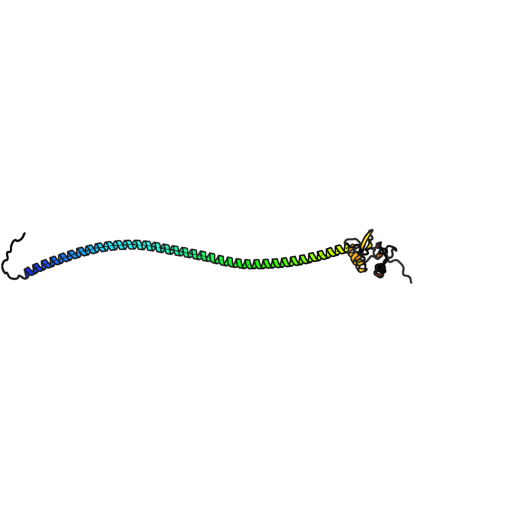8 1.00 94.50 104 HIS A CA 1
ATOM 778 C C . HIS A 1 104 ? 3.563 -2.804 0.525 1.00 94.50 104 HIS A C 1
ATOM 780 O O . HIS A 1 104 ? 4.291 -2.773 -0.468 1.00 94.50 104 HIS A O 1
ATOM 786 N N . LEU A 1 105 ? 3.277 -1.701 1.225 1.00 94.00 105 LEU A N 1
ATOM 787 C CA . LEU A 1 105 ? 3.834 -0.377 0.920 1.00 94.00 105 LEU A CA 1
ATOM 788 C C . LEU A 1 105 ? 5.368 -0.371 0.967 1.00 94.00 105 LEU A C 1
ATOM 790 O O . LEU A 1 105 ? 5.994 0.203 0.079 1.00 94.00 105 LEU A O 1
ATOM 794 N N . GLU A 1 106 ? 5.981 -1.040 1.946 1.00 96.50 106 GLU A N 1
ATOM 795 C CA . GLU A 1 106 ? 7.439 -1.162 2.042 1.00 96.50 106 GLU A CA 1
ATOM 796 C C . GLU A 1 106 ? 8.034 -1.890 0.824 1.00 96.50 106 GLU A C 1
ATOM 798 O O . GLU A 1 106 ? 9.029 -1.433 0.253 1.00 96.50 106 GLU A O 1
ATOM 803 N N . ILE A 1 107 ? 7.405 -2.986 0.384 1.00 96.19 107 ILE A N 1
ATOM 804 C CA . ILE A 1 107 ? 7.807 -3.722 -0.825 1.00 96.19 107 ILE A CA 1
ATOM 805 C C . ILE A 1 107 ? 7.692 -2.820 -2.061 1.00 96.19 107 ILE A C 1
ATOM 807 O O . ILE A 1 107 ? 8.665 -2.681 -2.804 1.00 96.19 107 ILE A O 1
ATOM 811 N N . TRP A 1 108 ? 6.552 -2.145 -2.252 1.00 95.50 108 TRP A N 1
ATOM 812 C CA . TRP A 1 108 ? 6.349 -1.221 -3.375 1.00 95.50 108 TRP A CA 1
ATOM 813 C C . TRP A 1 108 ? 7.382 -0.088 -3.394 1.00 95.50 108 TRP A C 1
ATOM 815 O O . TRP A 1 108 ? 7.930 0.211 -4.454 1.00 95.50 108 TRP A O 1
ATOM 825 N N . ILE A 1 109 ? 7.706 0.507 -2.241 1.00 96.12 109 ILE A N 1
ATOM 826 C CA . ILE A 1 109 ? 8.734 1.554 -2.136 1.00 96.12 109 ILE A CA 1
ATOM 827 C C . ILE A 1 109 ? 10.109 1.007 -2.540 1.00 96.12 109 ILE A C 1
ATOM 829 O O . ILE A 1 109 ? 10.791 1.637 -3.349 1.00 96.12 109 ILE A O 1
ATOM 833 N N . LYS A 1 110 ? 10.511 -0.175 -2.048 1.00 96.38 110 LYS A N 1
ATOM 834 C CA . LYS A 1 110 ? 11.785 -0.814 -2.435 1.00 96.38 110 LYS A CA 1
ATOM 835 C C . LYS A 1 110 ? 11.855 -1.073 -3.942 1.00 96.38 110 LYS A C 1
ATOM 837 O O . LYS A 1 110 ? 12.860 -0.739 -4.568 1.00 96.38 110 LYS A O 1
ATOM 842 N N . THR A 1 111 ? 10.783 -1.599 -4.534 1.00 95.69 111 THR A N 1
ATOM 843 C CA . THR A 1 111 ? 10.684 -1.848 -5.979 1.00 95.69 111 THR A CA 1
ATOM 844 C C . THR A 1 111 ? 10.758 -0.553 -6.797 1.00 95.69 111 THR A C 1
ATOM 846 O O . THR A 1 111 ? 11.504 -0.490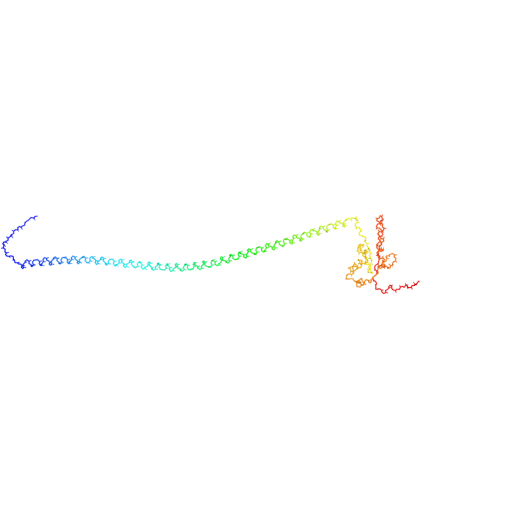 -7.773 1.00 95.69 111 THR A O 1
ATOM 849 N N . VAL A 1 112 ? 10.060 0.512 -6.387 1.00 96.38 112 VAL A N 1
ATOM 850 C CA . VAL A 1 112 ? 10.135 1.826 -7.053 1.00 96.38 112 VAL A CA 1
ATOM 851 C C . VAL A 1 112 ? 11.545 2.417 -6.958 1.00 96.38 112 VAL A C 1
ATOM 853 O O . VAL A 1 112 ? 12.071 2.892 -7.962 1.00 96.38 112 VAL A O 1
ATOM 856 N N . VAL A 1 113 ? 12.196 2.342 -5.792 1.00 97.50 113 VAL A N 1
ATOM 857 C CA . VAL A 1 113 ? 13.587 2.797 -5.617 1.00 97.50 113 VAL A CA 1
ATOM 858 C C . VAL A 1 113 ? 14.547 2.013 -6.517 1.00 97.50 113 VAL A C 1
ATOM 860 O O . VAL A 1 113 ? 15.427 2.619 -7.131 1.00 97.50 113 VAL A O 1
ATOM 863 N N . GLN A 1 114 ? 14.364 0.696 -6.656 1.00 96.81 114 GLN A N 1
ATOM 864 C CA . GLN A 1 114 ? 15.156 -0.114 -7.582 1.00 96.81 114 GLN A CA 1
ATOM 865 C C . GLN A 1 114 ? 14.986 0.357 -9.036 1.00 96.81 114 GLN A C 1
ATOM 867 O O . GLN A 1 114 ? 15.987 0.655 -9.689 1.00 96.81 114 GLN A O 1
ATOM 872 N N . TYR A 1 115 ? 13.749 0.511 -9.521 1.00 96.31 115 TYR A N 1
ATOM 873 C CA . TYR A 1 115 ? 13.498 1.004 -10.881 1.00 96.31 115 TYR A CA 1
ATOM 874 C C . TYR A 1 115 ? 14.066 2.410 -11.115 1.00 96.31 115 TYR A C 1
ATOM 876 O O . TYR A 1 115 ? 14.661 2.665 -12.163 1.00 96.31 115 TYR A O 1
ATOM 884 N N . CYS A 1 116 ? 13.956 3.317 -10.140 1.00 95.88 116 CYS A N 1
ATOM 885 C CA . CYS A 1 116 ? 14.568 4.643 -10.222 1.00 95.88 116 CYS A CA 1
ATOM 886 C C . CYS A 1 116 ? 16.096 4.564 -10.373 1.00 95.88 116 CYS A C 1
ATOM 888 O O . CYS A 1 116 ? 16.659 5.263 -11.216 1.00 95.88 116 CYS A O 1
ATOM 890 N N . ASN A 1 117 ? 16.770 3.690 -9.619 1.00 96.81 117 ASN A N 1
ATOM 891 C CA . ASN A 1 117 ? 18.217 3.485 -9.738 1.00 96.81 117 ASN A CA 1
ATOM 892 C C . ASN A 1 117 ? 18.613 2.904 -11.107 1.00 96.81 117 ASN A C 1
ATOM 894 O O . ASN A 1 117 ? 19.586 3.360 -11.714 1.00 96.81 117 ASN A O 1
ATOM 898 N N . GLU A 1 118 ? 17.845 1.945 -11.631 1.00 97.00 118 GLU A N 1
ATOM 899 C CA . GLU A 1 118 ? 18.055 1.384 -12.971 1.00 97.00 118 GLU A CA 1
ATOM 900 C C . GLU A 1 118 ? 17.909 2.466 -14.057 1.00 97.00 118 GLU A C 1
ATOM 902 O O . GLU A 1 118 ? 18.813 2.629 -14.883 1.00 97.00 118 GLU A O 1
ATOM 907 N N . ILE A 1 119 ? 16.846 3.279 -14.000 1.00 95.31 119 ILE A N 1
ATOM 908 C CA . ILE A 1 119 ? 16.614 4.409 -14.916 1.00 95.31 119 ILE A CA 1
ATOM 909 C C . ILE A 1 119 ? 17.749 5.438 -14.829 1.00 95.31 119 ILE A C 1
ATOM 911 O O . ILE A 1 119 ? 18.277 5.844 -15.865 1.00 95.31 119 ILE A O 1
ATOM 915 N N . ILE A 1 120 ? 18.181 5.825 -13.624 1.00 96.81 120 ILE A N 1
ATOM 916 C CA . ILE A 1 120 ? 19.310 6.753 -13.436 1.00 96.81 120 ILE A CA 1
ATOM 917 C C . ILE A 1 120 ? 20.585 6.187 -14.077 1.00 96.81 120 ILE A C 1
ATOM 919 O O . ILE A 1 120 ? 21.281 6.914 -14.787 1.00 96.81 120 ILE A O 1
ATOM 923 N N . SER A 1 121 ? 20.867 4.889 -13.913 1.00 95.25 121 SER A N 1
ATOM 924 C CA . SER A 1 121 ? 22.042 4.249 -14.524 1.00 95.25 121 SER A CA 1
ATOM 925 C C . SER A 1 121 ? 21.995 4.251 -16.062 1.00 95.25 121 SER A C 1
ATOM 927 O O . SER A 1 121 ? 23.018 4.462 -16.722 1.00 95.25 121 SER A O 1
ATOM 929 N N . LEU A 1 122 ? 20.805 4.078 -16.651 1.00 96.25 122 LEU A N 1
ATOM 930 C CA . LEU A 1 122 ? 20.584 4.151 -18.098 1.00 96.25 122 LEU A CA 1
ATOM 931 C C . LEU A 1 122 ? 20.746 5.584 -18.617 1.00 96.25 122 LEU A C 1
ATOM 933 O O . LEU A 1 122 ? 21.441 5.802 -19.609 1.00 96.25 122 LEU A O 1
ATOM 937 N N . VAL A 1 123 ? 20.177 6.572 -17.918 1.00 95.62 123 VAL A N 1
ATOM 938 C CA . VAL A 1 123 ? 20.329 7.999 -18.247 1.00 95.62 123 VAL A CA 1
ATOM 939 C C . VAL A 1 123 ? 21.799 8.422 -18.176 1.00 95.62 123 VAL A C 1
ATOM 941 O O . VAL A 1 123 ? 22.279 9.093 -19.090 1.00 95.62 123 VAL A O 1
ATOM 944 N N . GLN A 1 124 ? 22.547 7.985 -17.159 1.00 94.88 124 GLN A N 1
ATOM 945 C CA . GLN A 1 124 ? 23.985 8.256 -17.037 1.00 94.88 124 GLN A CA 1
ATOM 946 C C . GLN A 1 124 ? 24.789 7.661 -18.204 1.00 94.88 124 GLN A C 1
ATOM 948 O O . GLN A 1 124 ? 25.601 8.367 -18.808 1.00 94.88 124 GLN A O 1
ATOM 953 N N . ARG A 1 125 ? 24.534 6.398 -18.581 1.00 95.31 125 ARG A N 1
ATOM 954 C CA . ARG A 1 125 ? 25.175 5.758 -19.748 1.00 95.31 125 ARG A CA 1
ATOM 955 C C . ARG A 1 125 ? 24.859 6.494 -21.050 1.00 95.31 125 ARG A C 1
ATOM 957 O O . ARG A 1 125 ? 25.779 6.828 -21.793 1.00 95.31 125 ARG A O 1
ATOM 964 N N . ASN A 1 126 ? 23.589 6.810 -21.296 1.00 94.69 126 ASN A N 1
ATOM 965 C CA . ASN A 1 126 ? 23.166 7.532 -22.498 1.00 94.69 126 ASN A CA 1
ATOM 966 C C . ASN A 1 126 ? 23.786 8.937 -22.563 1.00 94.69 126 ASN A C 1
ATOM 968 O O . ASN A 1 126 ? 24.278 9.343 -23.613 1.00 94.69 126 ASN A O 1
ATOM 972 N N . THR A 1 127 ? 23.845 9.648 -21.434 1.00 94.81 127 THR A N 1
ATOM 973 C CA . THR A 1 127 ? 24.498 10.965 -21.335 1.00 94.81 127 THR A CA 1
ATOM 974 C C . THR A 1 127 ? 25.996 10.869 -21.637 1.00 94.81 127 THR A C 1
ATOM 976 O O . THR A 1 127 ? 26.521 11.682 -22.393 1.00 94.81 127 THR A O 1
ATOM 979 N N . SER A 1 128 ? 26.685 9.845 -21.120 1.00 94.88 128 SER A N 1
ATOM 980 C CA . SER A 1 128 ? 28.103 9.597 -21.415 1.00 94.88 128 SER A CA 1
ATOM 981 C C . SER A 1 128 ? 28.354 9.338 -22.908 1.00 94.88 128 SER A C 1
ATOM 983 O O . SER A 1 128 ? 29.271 9.925 -23.487 1.00 94.88 128 SER A O 1
ATOM 985 N N . ILE A 1 129 ? 27.502 8.535 -23.558 1.00 95.12 129 ILE A N 1
ATOM 986 C CA . ILE A 1 129 ? 27.577 8.272 -25.005 1.00 95.12 129 ILE A CA 1
ATOM 987 C C . ILE A 1 129 ? 27.335 9.558 -25.808 1.00 95.12 129 ILE A C 1
ATOM 989 O O . ILE A 1 129 ? 28.104 9.856 -26.720 1.00 95.12 129 ILE A O 1
ATOM 993 N N . LEU A 1 130 ? 26.318 10.351 -25.458 1.00 92.88 130 LEU A N 1
ATOM 994 C CA . LEU A 1 130 ? 26.014 11.617 -26.137 1.00 92.88 130 LEU A CA 1
ATOM 995 C C . LEU A 1 130 ? 27.155 12.637 -26.005 1.00 92.88 130 LEU A C 1
ATOM 997 O O . LEU A 1 130 ? 27.523 13.267 -26.996 1.00 92.88 130 LEU A O 1
ATOM 1001 N N . LEU A 1 131 ? 27.767 12.756 -24.823 1.00 92.88 131 LEU A N 1
ATOM 1002 C CA . LEU A 1 131 ? 28.949 13.599 -24.611 1.00 92.88 131 LEU A CA 1
ATOM 1003 C C . LEU A 1 131 ? 30.157 13.105 -25.424 1.00 92.88 131 LEU A C 1
ATOM 1005 O O . LEU A 1 131 ? 30.876 13.916 -26.008 1.00 92.88 131 LEU A O 1
ATOM 1009 N N . SER A 1 132 ? 30.357 11.787 -25.522 1.00 93.94 132 SER A N 1
ATOM 1010 C CA . SER A 1 132 ? 31.409 11.194 -26.358 1.00 93.94 132 SER A CA 1
ATOM 1011 C C . SER A 1 132 ? 31.192 11.491 -27.848 1.00 93.94 132 SER A C 1
ATOM 1013 O O . SER A 1 132 ? 32.109 11.962 -28.522 1.00 93.94 132 SER A O 1
ATOM 1015 N N . LEU A 1 133 ? 29.964 11.311 -28.350 1.00 92.38 133 LEU A N 1
ATOM 1016 C CA . LEU A 1 133 ? 29.587 11.645 -29.727 1.00 92.38 133 LEU A CA 1
ATOM 1017 C C . LEU A 1 133 ? 29.775 13.137 -30.019 1.00 92.38 133 LEU A C 1
ATOM 1019 O O . LEU A 1 133 ? 30.360 13.484 -31.042 1.00 92.38 133 LEU A O 1
ATOM 1023 N N . HIS A 1 134 ? 29.366 14.021 -29.106 1.00 92.19 134 HIS A N 1
ATOM 1024 C CA . HIS A 1 134 ? 29.605 15.460 -29.231 1.00 92.19 134 HIS A CA 1
ATOM 1025 C C . HIS A 1 134 ? 31.109 15.791 -29.289 1.00 92.19 134 HIS A C 1
ATOM 1027 O O . HIS A 1 134 ? 31.539 16.585 -30.128 1.00 92.19 134 HIS A O 1
ATOM 1033 N N . GLY A 1 135 ? 31.935 15.122 -28.477 1.00 89.88 135 GLY A N 1
ATOM 1034 C CA . GLY A 1 135 ? 33.398 15.226 -28.532 1.00 89.88 135 GLY A CA 1
ATOM 1035 C C . GLY A 1 135 ? 34.014 14.721 -29.846 1.00 89.88 135 GLY A C 1
ATOM 1036 O O . GLY A 1 135 ? 35.015 15.265 -30.309 1.00 89.88 135 GLY A O 1
ATOM 1037 N N . ILE A 1 136 ? 33.421 13.711 -30.488 1.00 91.12 136 ILE A N 1
ATOM 1038 C CA . ILE A 1 136 ? 33.841 13.246 -31.821 1.00 91.12 136 ILE A CA 1
ATOM 1039 C C . ILE A 1 136 ? 33.438 14.263 -32.896 1.00 91.12 136 ILE A C 1
ATOM 1041 O O . ILE A 1 136 ? 34.272 14.623 -33.724 1.00 91.12 136 ILE A O 1
ATOM 1045 N N . VAL A 1 137 ? 32.198 14.759 -32.867 1.00 88.44 137 VAL A N 1
ATOM 1046 C CA . VAL A 1 137 ? 31.673 15.719 -33.853 1.00 88.44 137 VAL A CA 1
ATOM 1047 C C . VAL A 1 137 ? 32.440 17.041 -33.809 1.00 88.44 137 VAL A C 1
ATOM 1049 O O . VAL A 1 137 ? 32.876 17.513 -34.852 1.00 88.44 137 VAL A O 1
ATOM 1052 N N . THR A 1 138 ? 32.699 17.601 -32.626 1.00 84.19 138 THR A N 1
ATOM 1053 C CA . THR A 1 138 ? 33.484 18.845 -32.471 1.00 84.19 138 THR A CA 1
ATOM 1054 C C . THR A 1 138 ? 34.945 18.685 -32.915 1.00 84.19 138 THR A C 1
ATOM 1056 O O . THR A 1 138 ? 35.526 19.593 -33.520 1.00 84.19 138 THR A O 1
ATOM 1059 N N . ARG A 1 139 ? 35.552 17.509 -32.699 1.00 81.88 139 ARG A N 1
ATOM 1060 C CA . ARG A 1 139 ? 36.879 17.173 -33.249 1.00 81.88 139 ARG A CA 1
ATOM 1061 C C . ARG A 1 139 ? 36.868 17.005 -34.769 1.00 81.88 139 ARG A C 1
ATOM 1063 O O . ARG A 1 139 ? 37.833 17.391 -35.421 1.00 81.88 139 ARG A O 1
ATOM 1070 N N . LEU A 1 140 ? 35.798 16.454 -35.339 1.00 81.19 140 LEU A N 1
ATOM 1071 C CA . LEU A 1 140 ? 35.632 16.335 -36.789 1.00 81.19 140 LEU A CA 1
ATOM 1072 C C . LEU A 1 140 ? 35.415 17.711 -37.436 1.00 81.19 140 LEU A C 1
ATOM 1074 O O . LEU A 1 140 ? 36.072 18.026 -38.422 1.00 81.19 140 LEU A O 1
ATOM 1078 N N . GLU A 1 141 ? 34.558 18.552 -36.853 1.00 76.94 141 GLU A N 1
ATOM 1079 C CA . GLU A 1 141 ? 34.313 19.929 -37.296 1.00 76.94 141 GLU A CA 1
ATOM 1080 C C . GLU A 1 141 ? 35.610 20.747 -37.299 1.00 76.94 141 GLU A C 1
ATOM 1082 O O . GLU A 1 141 ? 35.968 21.343 -38.314 1.00 76.94 141 GLU A O 1
ATOM 1087 N N . SER A 1 142 ? 36.362 20.725 -36.193 1.00 77.38 142 SER A N 1
ATOM 1088 C CA . SER A 1 142 ? 37.644 21.433 -36.107 1.00 77.38 142 SER A CA 1
ATOM 1089 C C . SER A 1 142 ? 38.688 20.890 -37.089 1.00 77.38 142 SER A C 1
ATOM 1091 O O . SER A 1 142 ? 39.396 21.693 -37.692 1.00 77.38 142 SER A O 1
ATOM 1093 N N . ALA A 1 143 ? 38.742 19.575 -37.336 1.00 70.06 143 ALA A N 1
ATOM 1094 C CA . ALA A 1 143 ? 39.615 18.988 -38.357 1.00 70.06 143 ALA A CA 1
ATOM 1095 C C . ALA A 1 143 ? 39.230 19.397 -39.794 1.00 70.06 143 ALA A C 1
ATOM 1097 O O . ALA A 1 143 ? 40.113 19.682 -40.600 1.00 70.06 143 ALA A O 1
ATOM 1098 N N . MET A 1 144 ? 37.932 19.479 -40.113 1.00 64.56 144 MET A N 1
ATOM 1099 C CA . MET A 1 144 ? 37.442 19.965 -41.414 1.00 64.56 144 MET A CA 1
ATOM 1100 C C . MET A 1 144 ? 37.659 21.473 -41.608 1.00 64.56 144 MET A C 1
ATOM 1102 O O . MET A 1 144 ? 37.749 21.941 -42.739 1.00 64.56 144 MET A O 1
ATOM 1106 N N . ARG A 1 145 ? 37.762 22.241 -40.517 1.00 63.09 145 ARG A N 1
ATOM 1107 C CA . ARG A 1 145 ? 37.984 23.695 -40.540 1.00 63.09 145 ARG A CA 1
ATOM 1108 C C . ARG A 1 145 ? 39.450 24.091 -40.767 1.00 63.09 145 ARG A C 1
ATOM 1110 O O . ARG A 1 145 ? 39.725 25.274 -40.959 1.00 63.09 145 ARG A O 1
ATOM 1117 N N . VAL A 1 146 ? 40.390 23.138 -40.759 1.00 56.06 146 VAL A N 1
ATOM 1118 C CA . VAL A 1 146 ? 41.807 23.399 -41.066 1.00 56.06 146 VAL A CA 1
ATOM 1119 C C . VAL A 1 146 ? 41.993 23.567 -42.585 1.00 56.06 146 VAL A C 1
ATOM 1121 O O . VAL A 1 146 ? 41.734 22.618 -43.331 1.00 56.06 146 VAL A O 1
ATOM 1124 N N . PRO A 1 147 ? 42.498 24.721 -43.071 1.00 47.41 147 PRO A N 1
ATOM 1125 C CA . PRO A 1 147 ? 42.772 24.931 -44.490 1.00 47.41 147 PRO A CA 1
ATOM 1126 C C . PRO A 1 147 ? 43.980 24.084 -44.915 1.00 47.41 147 PRO A C 1
ATOM 1128 O O . PRO A 1 147 ? 45.133 24.476 -44.752 1.00 47.41 147 PRO A O 1
ATOM 1131 N N . GLY A 1 148 ? 43.707 22.883 -45.420 1.00 51.09 148 GLY A N 1
ATOM 1132 C CA . GLY A 1 148 ? 44.732 21.897 -45.769 1.00 51.09 148 GLY A CA 1
ATOM 1133 C C . GLY A 1 148 ? 44.185 20.494 -46.027 1.00 51.09 148 GLY A C 1
ATOM 1134 O O . GLY A 1 148 ? 44.799 19.738 -46.777 1.00 51.09 148 GLY A O 1
ATOM 1135 N N . VAL A 1 149 ? 42.998 20.156 -45.502 1.00 49.75 149 VAL A N 1
ATOM 1136 C CA . VAL A 1 149 ? 42.272 18.928 -45.880 1.00 49.75 149 VAL A CA 1
ATOM 1137 C C . VAL A 1 149 ? 41.549 19.136 -47.217 1.00 49.75 149 VAL A C 1
ATOM 1139 O O . VAL A 1 149 ? 40.331 19.020 -47.327 1.00 49.75 149 VAL A O 1
ATOM 1142 N N . ASN A 1 150 ? 42.321 19.422 -48.268 1.00 52.03 150 ASN A N 1
ATOM 1143 C CA . ASN A 1 150 ? 41.846 19.263 -49.636 1.00 52.03 150 ASN A CA 1
ATOM 1144 C C . ASN A 1 150 ? 41.733 17.759 -49.906 1.00 52.03 150 ASN A C 1
ATOM 1146 O O . ASN A 1 150 ? 42.676 17.130 -50.391 1.00 52.03 150 ASN A O 1
ATOM 1150 N N . CYS A 1 151 ? 40.580 17.167 -49.584 1.00 53.31 151 CYS A N 1
ATOM 1151 C CA . CYS A 1 151 ? 40.200 15.897 -50.191 1.00 53.31 151 CYS A CA 1
ATOM 1152 C C . CYS A 1 151 ? 40.270 16.093 -51.712 1.00 53.31 151 CYS A C 1
ATOM 1154 O O . CYS A 1 151 ? 39.602 17.000 -52.211 1.00 53.31 151 CYS A O 1
ATOM 1156 N N . PRO A 1 152 ? 41.066 15.304 -52.456 1.00 57.75 152 PRO A N 1
ATOM 1157 C CA . PRO A 1 152 ? 41.074 15.415 -53.903 1.00 57.75 152 PRO A CA 1
ATOM 1158 C C . PRO A 1 152 ? 39.672 15.048 -54.384 1.00 57.75 152 PRO A C 1
ATOM 1160 O O . PRO A 1 152 ? 39.183 13.954 -54.097 1.00 57.75 152 PRO A O 1
ATOM 1163 N N . ILE A 1 153 ? 38.999 15.985 -55.043 1.00 59.53 153 ILE 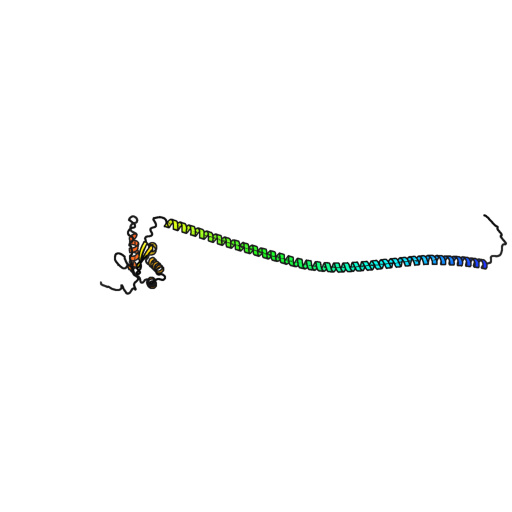A N 1
ATOM 1164 C CA . ILE A 1 153 ? 37.661 15.768 -55.578 1.00 59.53 153 ILE A CA 1
ATOM 1165 C C . ILE A 1 153 ? 37.818 15.248 -57.001 1.00 59.53 153 ILE A C 1
ATOM 1167 O O . ILE A 1 153 ? 38.435 15.892 -57.847 1.00 59.53 153 ILE A O 1
ATOM 1171 N N . LEU A 1 154 ? 37.242 14.079 -57.253 1.00 63.84 154 LEU A N 1
ATOM 1172 C CA . LEU A 1 154 ? 36.970 13.598 -58.594 1.00 63.84 154 LEU A CA 1
ATOM 1173 C C . LEU A 1 154 ? 35.612 14.160 -58.993 1.00 63.84 154 LEU A C 1
ATOM 1175 O O . LEU A 1 154 ? 34.578 13.761 -58.456 1.00 63.84 154 LEU A O 1
ATOM 1179 N N . GLU A 1 155 ? 35.628 15.125 -59.900 1.00 65.12 155 GLU A N 1
ATOM 1180 C CA . GLU A 1 155 ? 34.412 15.543 -60.580 1.00 65.12 155 GLU A CA 1
ATOM 1181 C C . GLU A 1 155 ? 34.014 14.462 -61.592 1.00 65.12 155 GLU A C 1
ATOM 1183 O O . GLU A 1 155 ? 34.888 13.900 -62.245 1.00 65.12 155 GLU A O 1
ATOM 1188 N N . PHE A 1 156 ? 32.718 14.175 -61.694 1.00 67.31 156 PHE A N 1
ATOM 1189 C CA . PHE A 1 156 ? 32.101 13.307 -62.696 1.00 67.31 156 PHE A CA 1
ATOM 1190 C C . PHE A 1 156 ? 30.869 14.011 -63.260 1.00 67.31 156 PHE A C 1
ATOM 1192 O O . PHE A 1 156 ? 30.027 14.459 -62.481 1.00 67.31 156 PHE A O 1
ATOM 1199 N N . GLU A 1 157 ? 30.696 14.062 -64.578 1.00 65.88 157 GLU A N 1
ATOM 1200 C CA . GLU A 1 157 ? 29.415 14.464 -65.170 1.00 65.88 157 GLU A CA 1
ATOM 1201 C C . GLU A 1 157 ? 28.543 13.240 -65.466 1.00 65.88 157 GLU A C 1
ATOM 1203 O O . GLU A 1 157 ? 28.974 12.279 -66.096 1.00 65.88 157 GLU A O 1
ATOM 1208 N N . ASN A 1 158 ? 27.308 13.259 -64.983 1.00 66.12 158 ASN A N 1
ATOM 1209 C CA . ASN A 1 158 ? 26.266 12.285 -65.307 1.00 66.12 158 ASN A CA 1
ATOM 1210 C C . ASN A 1 158 ? 25.734 12.535 -66.742 1.00 66.12 158 ASN A C 1
ATOM 1212 O O . ASN A 1 158 ? 25.692 13.699 -67.137 1.00 66.12 158 ASN A O 1
ATOM 1216 N N . PRO A 1 159 ? 25.222 11.534 -67.496 1.00 60.78 159 PRO A N 1
ATOM 1217 C CA . PRO A 1 159 ? 24.602 11.759 -68.814 1.00 60.78 159 PRO A CA 1
ATOM 1218 C C . PRO A 1 159 ? 23.479 12.813 -68.855 1.00 60.78 159 PRO A C 1
ATOM 1220 O O . PRO A 1 159 ? 23.150 13.315 -69.926 1.00 60.78 159 PRO A O 1
ATOM 1223 N N . PHE A 1 160 ? 22.895 13.169 -67.705 1.00 62.47 160 PHE A N 1
ATOM 1224 C CA . PHE A 1 160 ? 21.933 14.268 -67.547 1.00 62.47 160 PHE A CA 1
ATOM 1225 C C . PHE A 1 160 ? 22.574 15.661 -67.326 1.00 62.47 160 PHE A C 1
ATOM 1227 O O . PHE A 1 160 ? 21.880 16.580 -66.898 1.00 62.47 160 PHE A O 1
ATOM 1234 N N . GLY A 1 161 ? 23.883 15.830 -67.547 1.00 63.03 161 GLY A N 1
ATOM 1235 C CA . GLY A 1 161 ? 24.612 17.097 -67.350 1.00 63.03 161 GLY A CA 1
ATOM 1236 C C . GLY A 1 161 ? 24.849 17.480 -65.881 1.00 63.03 161 GLY A C 1
ATOM 1237 O O . GLY A 1 161 ? 25.237 18.605 -65.570 1.00 63.03 161 GLY A O 1
ATOM 1238 N N . ILE A 1 162 ? 24.587 16.564 -64.941 1.00 63.81 162 ILE A N 1
ATOM 1239 C CA . ILE A 1 162 ? 24.765 16.817 -63.506 1.00 63.81 162 ILE A CA 1
ATOM 1240 C C . ILE A 1 162 ? 26.221 16.531 -63.138 1.00 63.81 162 ILE A C 1
ATOM 1242 O O . ILE A 1 162 ? 26.625 15.367 -63.076 1.00 63.81 162 ILE A O 1
ATOM 1246 N N . ARG A 1 163 ? 26.990 17.587 -62.851 1.00 65.00 163 ARG A N 1
ATOM 1247 C CA . ARG A 1 163 ? 28.346 17.481 -62.295 1.00 65.00 163 ARG A CA 1
ATOM 1248 C C . ARG A 1 163 ? 28.291 17.092 -60.816 1.00 65.00 163 ARG A C 1
ATOM 1250 O O . ARG A 1 163 ? 27.525 17.649 -60.032 1.00 65.00 163 ARG A O 1
ATOM 1257 N N . ILE A 1 164 ? 29.108 16.115 -60.450 1.00 67.62 164 ILE A N 1
ATOM 1258 C CA . ILE A 1 164 ? 29.134 15.448 -59.151 1.00 67.62 164 ILE A CA 1
ATOM 1259 C C . ILE A 1 164 ? 30.565 15.482 -58.622 1.00 67.62 164 ILE A C 1
ATOM 1261 O O . ILE A 1 164 ? 31.475 15.006 -59.288 1.00 67.62 164 ILE A O 1
ATOM 1265 N N . ALA A 1 165 ? 30.753 15.977 -57.402 1.00 67.69 165 ALA A N 1
ATOM 1266 C CA . ALA A 1 165 ? 32.033 15.988 -56.701 1.00 67.69 165 ALA A CA 1
ATOM 1267 C C . ALA A 1 165 ? 32.150 14.779 -55.752 1.00 67.69 165 ALA A C 1
ATOM 1269 O O . ALA A 1 165 ? 31.451 14.734 -54.740 1.00 67.69 165 ALA A O 1
ATOM 1270 N N . LEU A 1 166 ? 33.032 13.815 -56.046 1.00 68.31 166 LEU A N 1
ATOM 1271 C CA . LEU A 1 166 ? 33.269 12.634 -55.202 1.00 68.31 166 LEU A CA 1
ATOM 1272 C C . LEU A 1 166 ? 34.657 12.665 -54.540 1.00 68.31 166 LEU A C 1
ATOM 1274 O O . LEU A 1 166 ? 35.648 12.915 -55.227 1.00 68.31 166 LEU A O 1
ATOM 1278 N N . PRO A 1 167 ? 34.785 12.358 -53.233 1.00 66.56 167 PRO A N 1
ATOM 1279 C CA . PRO A 1 167 ? 36.091 12.214 -52.596 1.00 66.56 167 PRO A CA 1
ATOM 1280 C C . PRO A 1 167 ? 36.896 11.071 -53.224 1.00 66.56 167 PRO A C 1
ATOM 1282 O O . PRO A 1 167 ? 36.426 9.932 -53.300 1.00 66.56 167 PRO A O 1
ATOM 1285 N N . PHE A 1 168 ? 38.141 11.352 -53.611 1.00 65.69 168 PHE A N 1
ATOM 1286 C CA . PHE A 1 168 ? 39.069 10.381 -54.195 1.00 65.69 168 PHE A CA 1
ATOM 1287 C C . PHE A 1 168 ? 39.201 9.101 -53.361 1.00 65.69 168 PHE A C 1
ATOM 1289 O O . PHE A 1 168 ? 39.259 8.006 -53.912 1.00 65.69 168 PHE A O 1
ATOM 1296 N N . GLN A 1 169 ? 39.182 9.220 -52.031 1.00 65.06 169 GLN A N 1
ATOM 1297 C CA . GLN A 1 169 ? 39.295 8.097 -51.099 1.00 65.06 169 GLN A CA 1
ATOM 1298 C C . GLN A 1 169 ? 38.140 7.085 -51.211 1.00 65.06 169 GLN A C 1
ATOM 1300 O O . GLN A 1 169 ? 38.318 5.942 -50.813 1.00 65.06 169 GLN A O 1
ATOM 1305 N N . MET A 1 170 ? 36.975 7.472 -51.747 1.00 66.75 170 MET A N 1
ATOM 1306 C CA . MET A 1 170 ? 35.866 6.543 -52.021 1.00 66.75 170 MET A CA 1
ATOM 1307 C C . MET A 1 170 ? 35.910 5.945 -53.437 1.00 66.75 170 MET A C 1
ATOM 1309 O O . MET A 1 170 ? 35.143 5.036 -53.745 1.00 66.75 170 MET A O 1
ATOM 1313 N N . CYS A 1 171 ? 36.801 6.444 -54.296 1.00 70.50 171 CYS A N 1
ATOM 1314 C CA . CYS A 1 171 ? 36.968 6.016 -55.687 1.00 70.50 171 CYS A CA 1
ATOM 1315 C C . CYS A 1 171 ? 38.329 5.337 -55.941 1.00 70.50 171 CYS A C 1
ATOM 1317 O O . CYS A 1 171 ? 38.653 5.013 -57.084 1.00 70.50 171 CYS A O 1
ATOM 1319 N N . ASP A 1 172 ? 39.123 5.120 -54.887 1.00 69.00 172 ASP A N 1
ATOM 1320 C CA . ASP A 1 172 ? 40.456 4.500 -54.920 1.00 69.00 172 ASP A CA 1
ATOM 1321 C C . ASP A 1 172 ? 40.452 3.107 -55.579 1.00 69.00 172 ASP A C 1
ATOM 1323 O O . ASP A 1 172 ? 41.408 2.679 -56.228 1.00 69.00 172 ASP A O 1
ATOM 1327 N N . THR A 1 173 ? 39.315 2.432 -55.458 1.00 76.06 173 THR A N 1
ATOM 1328 C CA . THR A 1 173 ? 38.977 1.138 -56.016 1.00 76.06 173 THR A CA 1
ATOM 1329 C C . THR A 1 173 ? 37.748 1.276 -56.909 1.00 76.06 173 THR A C 1
ATOM 1331 O O . THR A 1 173 ? 36.797 1.998 -56.600 1.00 76.06 173 THR A O 1
ATOM 1334 N N . ARG A 1 174 ? 37.712 0.512 -58.009 1.00 76.50 174 ARG A N 1
ATOM 1335 C CA . ARG A 1 174 ? 36.536 0.474 -58.895 1.00 76.50 174 ARG A CA 1
ATOM 1336 C C . ARG A 1 174 ? 35.278 0.008 -58.154 1.00 76.50 174 ARG A C 1
ATOM 1338 O O . ARG A 1 174 ? 34.178 0.419 -58.495 1.00 76.50 174 ARG A O 1
ATOM 1345 N N . GLU A 1 175 ? 35.443 -0.831 -57.132 1.00 81.00 175 GLU A N 1
ATOM 1346 C CA . GLU A 1 175 ? 34.350 -1.291 -56.274 1.00 81.00 175 GLU A CA 1
ATOM 1347 C C . GLU A 1 175 ? 33.788 -0.172 -55.381 1.00 81.00 175 GLU A C 1
ATOM 1349 O O . GLU A 1 175 ? 32.569 -0.074 -55.245 1.00 81.00 175 GLU A O 1
ATOM 1354 N N . GLY A 1 176 ? 34.647 0.698 -54.833 1.00 78.44 176 GLY A N 1
ATOM 1355 C CA . GLY A 1 176 ? 34.230 1.902 -54.109 1.00 78.44 176 GLY A CA 1
ATOM 1356 C C . GLY A 1 176 ? 33.374 2.821 -54.981 1.00 78.44 176 GLY A C 1
ATOM 1357 O O . GLY A 1 176 ? 32.249 3.151 -54.598 1.00 78.44 176 GLY A O 1
ATOM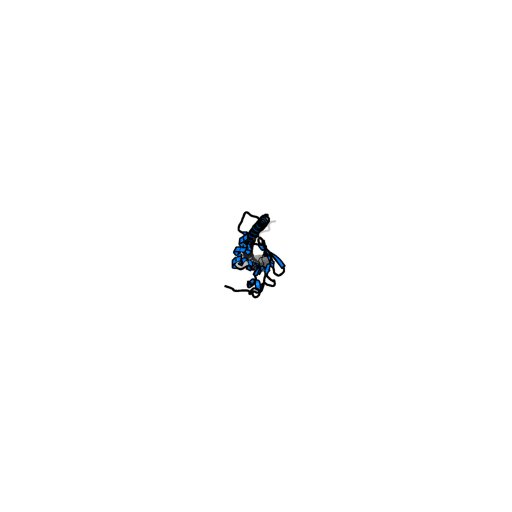 1358 N N . LEU A 1 177 ? 33.831 3.103 -56.211 1.00 78.19 177 LEU A N 1
ATOM 1359 C CA . LEU A 1 177 ? 33.041 3.859 -57.189 1.00 78.19 177 LEU A CA 1
ATOM 1360 C C . LEU A 1 177 ? 31.693 3.183 -57.483 1.00 78.19 177 LEU A C 1
ATOM 1362 O O . LEU A 1 177 ? 30.669 3.854 -57.440 1.00 78.19 177 LEU A O 1
ATOM 1366 N N . CYS A 1 178 ? 31.663 1.873 -57.764 1.00 81.25 178 CYS A N 1
ATOM 1367 C CA . CYS A 1 178 ? 30.411 1.157 -58.043 1.00 81.25 178 CYS A CA 1
ATOM 1368 C C . CYS A 1 178 ? 29.387 1.328 -56.909 1.00 81.25 178 CYS A C 1
ATOM 1370 O O . CYS A 1 178 ? 28.224 1.625 -57.172 1.00 81.25 178 CYS A O 1
ATOM 1372 N N . ARG A 1 179 ? 29.815 1.166 -55.650 1.00 82.19 179 ARG A N 1
ATOM 1373 C CA . ARG A 1 179 ? 28.943 1.312 -54.470 1.00 82.19 179 ARG A CA 1
ATOM 1374 C C . ARG A 1 179 ? 28.428 2.739 -54.318 1.00 82.19 179 ARG A C 1
ATOM 1376 O O . ARG A 1 179 ? 27.250 2.937 -54.037 1.00 82.19 179 ARG A O 1
ATOM 1383 N N . LEU A 1 180 ? 29.297 3.720 -54.544 1.00 78.25 180 LEU A N 1
ATOM 1384 C CA . LEU A 1 180 ? 28.943 5.132 -54.489 1.00 78.25 180 LEU A CA 1
ATOM 1385 C C . LEU A 1 180 ? 27.944 5.495 -55.598 1.00 78.25 180 LEU A C 1
ATOM 1387 O O . LEU A 1 180 ? 26.927 6.116 -55.310 1.00 78.25 180 LEU A O 1
ATOM 1391 N N . LEU A 1 181 ? 28.153 5.016 -56.829 1.00 78.81 181 LEU A N 1
ATOM 1392 C CA . LEU A 1 181 ? 27.210 5.198 -57.936 1.00 78.81 181 LEU A CA 1
ATOM 1393 C C . LEU A 1 181 ? 25.831 4.582 -57.642 1.00 78.81 181 LEU A C 1
ATOM 1395 O O . LEU A 1 181 ? 24.830 5.220 -57.949 1.00 78.81 181 LEU A O 1
ATOM 1399 N N . VAL A 1 182 ? 25.746 3.405 -57.007 1.00 82.50 182 VAL A N 1
ATOM 1400 C CA . VAL A 1 182 ? 24.450 2.824 -56.587 1.00 82.50 182 VAL A CA 1
ATOM 1401 C C . VAL A 1 182 ? 23.707 3.766 -55.629 1.00 82.50 182 VAL A C 1
ATOM 1403 O O . VAL A 1 182 ? 22.536 4.058 -55.855 1.00 82.50 182 VAL A O 1
ATOM 1406 N N . VAL A 1 183 ? 24.389 4.318 -54.618 1.00 80.25 183 VAL A N 1
ATOM 1407 C CA . VAL A 1 183 ? 23.792 5.308 -53.695 1.00 80.25 183 VAL A CA 1
ATOM 1408 C C . VAL A 1 183 ? 23.392 6.593 -54.431 1.00 80.25 183 VAL A C 1
ATOM 1410 O O . VAL A 1 183 ? 22.334 7.159 -54.175 1.00 80.25 183 VAL A O 1
ATOM 1413 N N . MET A 1 184 ? 24.205 7.054 -55.383 1.00 73.94 184 MET A N 1
ATOM 1414 C CA . MET A 1 184 ? 23.939 8.279 -56.143 1.00 73.94 184 MET A CA 1
ATOM 1415 C C . MET A 1 184 ? 22.772 8.178 -57.125 1.00 73.94 184 MET A C 1
ATOM 1417 O O . MET A 1 184 ? 22.141 9.201 -57.414 1.00 73.94 184 MET A O 1
ATOM 1421 N N . PHE A 1 185 ? 22.516 6.979 -57.649 1.00 74.75 185 PHE A N 1
ATOM 1422 C CA . PHE A 1 185 ? 21.410 6.674 -58.554 1.00 74.75 185 PHE A CA 1
ATOM 1423 C C . PHE A 1 185 ? 20.172 6.120 -57.835 1.00 74.75 185 PHE A C 1
ATOM 1425 O O . PHE A 1 185 ? 19.204 5.770 -58.506 1.00 74.75 185 PHE A O 1
ATOM 1432 N N . HIS A 1 186 ? 20.156 6.091 -56.497 1.00 77.62 186 HIS A N 1
ATOM 1433 C CA . HIS A 1 186 ? 18.947 5.797 -55.726 1.00 77.62 186 HIS A CA 1
ATOM 1434 C C . HIS A 1 186 ? 17.789 6.698 -56.196 1.00 77.62 186 HIS A C 1
ATOM 1436 O O . HIS A 1 186 ? 17.967 7.909 -56.355 1.00 77.62 186 HIS A O 1
ATOM 1442 N N . ASP A 1 187 ? 16.641 6.085 -56.492 1.00 78.88 187 ASP A N 1
ATOM 1443 C CA . ASP A 1 187 ? 15.440 6.703 -57.084 1.00 78.88 187 ASP A CA 1
ATOM 1444 C C . ASP A 1 187 ? 15.640 7.468 -58.413 1.00 78.88 187 ASP A C 1
ATOM 1446 O O . ASP A 1 187 ? 14.796 8.279 -58.800 1.00 78.88 187 ASP A O 1
ATOM 1450 N N . LYS A 1 188 ? 16.729 7.214 -59.157 1.00 75.62 188 LYS A N 1
ATOM 1451 C CA . LYS A 1 188 ? 17.008 7.866 -60.451 1.00 75.62 188 LYS A CA 1
ATOM 1452 C C . LYS A 1 188 ? 16.983 6.890 -61.632 1.00 75.62 188 LYS A C 1
ATOM 1454 O O . LYS A 1 188 ? 17.386 5.729 -61.498 1.00 75.62 188 LYS A O 1
ATOM 1459 N N . PRO A 1 189 ? 16.585 7.356 -62.834 1.00 71.50 189 PRO A N 1
ATOM 1460 C CA . PRO A 1 189 ? 16.723 6.565 -64.052 1.00 71.50 189 PRO A CA 1
ATOM 1461 C C . PRO A 1 189 ? 18.192 6.172 -64.267 1.00 71.50 189 PRO A C 1
ATOM 1463 O O . PRO A 1 189 ? 19.097 6.992 -64.129 1.00 71.50 189 PRO A O 1
ATOM 1466 N N . GLY A 1 190 ? 18.421 4.897 -64.589 1.00 73.81 190 GLY A N 1
ATOM 1467 C CA . GLY A 1 190 ? 19.757 4.314 -64.752 1.00 73.81 190 GLY A CA 1
ATOM 1468 C C . GLY A 1 190 ? 20.237 3.431 -63.593 1.00 73.81 190 GLY A C 1
ATOM 1469 O O . GLY A 1 190 ? 21.179 2.669 -63.802 1.00 73.81 190 GLY A O 1
ATOM 1470 N N . LEU A 1 191 ? 19.575 3.430 -62.423 1.00 80.31 191 LEU A N 1
ATOM 1471 C CA . LEU A 1 191 ? 19.967 2.598 -61.268 1.00 80.31 191 LEU A CA 1
ATOM 1472 C C . LEU A 1 191 ? 20.193 1.121 -61.633 1.00 80.31 191 LEU A C 1
ATOM 1474 O O . LEU A 1 191 ? 21.274 0.585 -61.404 1.00 80.31 191 LEU A O 1
ATOM 1478 N N . GLY A 1 192 ? 19.228 0.490 -62.309 1.00 79.38 192 GLY A N 1
ATOM 1479 C CA . GLY A 1 192 ? 19.334 -0.915 -62.722 1.00 79.38 192 GLY A CA 1
ATOM 1480 C C . GLY A 1 192 ? 20.442 -1.207 -63.749 1.00 79.38 192 GLY A C 1
ATOM 1481 O O . GLY A 1 192 ? 20.822 -2.365 -63.920 1.00 79.38 192 GLY A O 1
ATOM 1482 N N . LEU A 1 193 ? 20.992 -0.192 -64.429 1.00 80.19 193 LEU A N 1
ATOM 1483 C CA . LEU A 1 193 ? 22.199 -0.334 -65.255 1.00 80.19 193 LEU A CA 1
ATOM 1484 C C . LEU A 1 193 ? 23.462 -0.247 -64.388 1.00 80.19 193 LEU A C 1
ATOM 1486 O O . LEU A 1 193 ? 24.362 -1.073 -64.546 1.00 80.19 193 LEU A O 1
ATOM 1490 N N . VAL A 1 194 ? 23.495 0.679 -63.424 1.00 81.19 194 VAL A N 1
ATOM 1491 C CA . VAL A 1 194 ? 24.587 0.833 -62.447 1.00 81.19 194 VAL A CA 1
ATOM 1492 C C . VAL A 1 194 ? 24.755 -0.428 -61.589 1.00 81.19 194 VAL A C 1
ATOM 1494 O O . VAL A 1 194 ? 25.861 -0.964 -61.512 1.00 81.19 194 VAL A O 1
ATOM 1497 N N . GLU A 1 195 ? 23.668 -0.969 -61.031 1.00 83.38 195 GLU A N 1
ATOM 1498 C CA . GLU A 1 195 ? 23.663 -2.223 -60.255 1.00 83.38 195 GLU A CA 1
ATOM 1499 C C . GLU A 1 195 ? 24.201 -3.410 -61.067 1.00 83.38 195 GLU A C 1
ATOM 1501 O O . GLU A 1 195 ? 25.015 -4.201 -60.587 1.00 83.38 195 GLU A O 1
ATOM 1506 N N . ARG A 1 196 ? 23.804 -3.501 -62.343 1.00 83.06 196 ARG A N 1
ATOM 1507 C CA . ARG A 1 196 ? 24.272 -4.526 -63.293 1.00 83.06 196 ARG A CA 1
ATOM 1508 C C . ARG A 1 196 ? 25.670 -4.238 -63.856 1.00 83.06 196 ARG A C 1
ATOM 1510 O O . ARG A 1 196 ? 26.117 -4.962 -64.745 1.00 83.06 196 ARG A O 1
ATOM 1517 N N . ARG A 1 197 ? 26.355 -3.195 -63.368 1.00 78.44 197 ARG A N 1
ATOM 1518 C CA . ARG A 1 197 ? 27.682 -2.724 -63.813 1.00 78.44 197 ARG A CA 1
ATOM 1519 C C . ARG A 1 197 ? 27.754 -2.412 -65.319 1.00 78.44 197 ARG A C 1
ATOM 1521 O O . ARG A 1 197 ? 28.824 -2.481 -65.920 1.00 78.44 197 ARG A O 1
ATOM 1528 N N . ARG A 1 198 ? 26.615 -2.052 -65.923 1.00 80.25 198 ARG A N 1
ATOM 1529 C CA . ARG A 1 198 ? 26.457 -1.636 -67.327 1.00 80.25 198 ARG A CA 1
ATOM 1530 C C . ARG A 1 198 ? 26.632 -0.121 -67.441 1.00 80.25 198 ARG A C 1
ATOM 1532 O O . ARG A 1 198 ? 25.675 0.616 -67.643 1.00 80.25 198 ARG A O 1
ATOM 1539 N N . PHE A 1 199 ? 27.865 0.332 -67.245 1.00 75.75 199 PHE A N 1
ATOM 1540 C CA . PHE A 1 199 ? 28.264 1.725 -67.423 1.00 75.75 199 PHE A CA 1
ATOM 1541 C C . PHE A 1 199 ? 29.739 1.810 -67.820 1.00 75.75 199 PHE A C 1
ATOM 1543 O O . PHE A 1 199 ? 30.534 0.909 -67.524 1.00 75.75 199 PHE A O 1
ATOM 1550 N N . VAL A 1 200 ? 30.108 2.915 -68.460 1.00 75.06 200 VAL A N 1
ATOM 1551 C CA . VAL A 1 200 ? 31.474 3.217 -68.882 1.00 75.06 200 VAL A CA 1
ATOM 1552 C C . VAL A 1 200 ? 31.890 4.544 -68.250 1.00 75.06 200 VAL A C 1
ATOM 1554 O O . VAL A 1 200 ? 31.137 5.511 -68.250 1.00 75.06 200 VAL A O 1
ATOM 1557 N N . VAL A 1 201 ? 33.090 4.590 -67.673 1.00 74.50 201 VAL A N 1
ATOM 1558 C CA . VAL A 1 201 ? 33.695 5.851 -67.222 1.00 74.50 201 VAL A CA 1
ATOM 1559 C C . VAL A 1 201 ? 34.604 6.330 -68.345 1.00 74.50 201 VAL A C 1
ATOM 1561 O O . VAL A 1 201 ? 35.429 5.542 -68.811 1.00 74.50 201 VAL A O 1
ATOM 1564 N N . MET A 1 202 ? 34.449 7.575 -68.785 1.00 71.12 202 MET A N 1
ATOM 1565 C CA . MET A 1 202 ? 35.203 8.136 -69.905 1.00 71.12 202 MET A CA 1
ATOM 1566 C C . MET A 1 202 ? 36.280 9.094 -69.393 1.00 71.12 202 MET A C 1
ATOM 1568 O O . MET A 1 202 ? 36.128 9.735 -68.351 1.00 71.12 202 MET A O 1
ATOM 1572 N N . GLN A 1 203 ? 37.391 9.197 -70.119 1.00 68.00 203 GLN A N 1
ATOM 1573 C CA . GLN A 1 203 ? 38.409 10.202 -69.840 1.00 68.00 203 GLN A CA 1
ATOM 1574 C C . GLN A 1 203 ? 38.063 11.542 -70.501 1.00 68.00 203 GLN A C 1
ATOM 1576 O O . GLN A 1 203 ? 38.152 11.656 -71.717 1.00 68.00 203 GLN A O 1
ATOM 1581 N N . SER A 1 204 ? 37.787 12.561 -69.679 1.00 62.50 204 SER A N 1
ATOM 1582 C CA . SER A 1 204 ? 37.581 13.982 -70.048 1.00 62.50 204 SER A CA 1
ATOM 1583 C C . SER A 1 204 ? 38.294 14.457 -71.315 1.00 62.50 204 SER A C 1
ATOM 1585 O O . SER A 1 204 ? 37.691 14.989 -72.234 1.00 62.50 204 SER A O 1
ATOM 1587 N N . ARG A 1 205 ? 39.620 14.299 -71.334 1.00 63.75 205 ARG A N 1
ATOM 1588 C CA . ARG A 1 205 ? 40.507 14.918 -72.327 1.00 63.75 205 ARG A CA 1
ATOM 1589 C C . ARG A 1 205 ? 40.675 14.114 -73.613 1.00 63.75 205 ARG A C 1
ATOM 1591 O O . ARG A 1 205 ? 41.385 14.573 -74.503 1.00 63.75 205 ARG A O 1
ATOM 1598 N N . SER A 1 206 ? 40.144 12.896 -73.673 1.00 66.25 206 SER A N 1
ATOM 1599 C CA . SER A 1 206 ? 40.426 11.951 -74.759 1.00 66.25 206 SER A CA 1
ATOM 1600 C C . SER A 1 206 ? 39.206 11.166 -75.239 1.00 66.25 206 SER A C 1
ATOM 1602 O O . SER A 1 206 ? 39.326 10.450 -76.229 1.00 66.25 206 SER A O 1
ATOM 1604 N N . ASP A 1 207 ? 38.071 11.257 -74.537 1.00 66.44 207 ASP A N 1
ATOM 1605 C CA . ASP A 1 207 ? 36.866 10.445 -74.744 1.00 66.44 207 ASP A CA 1
ATOM 1606 C C . ASP A 1 207 ? 37.157 8.931 -74.825 1.00 66.44 207 ASP A C 1
ATOM 1608 O O . ASP A 1 207 ? 36.439 8.155 -75.457 1.00 66.44 207 ASP A O 1
ATOM 1612 N N . VAL A 1 208 ? 38.226 8.478 -74.155 1.00 73.75 208 VAL A N 1
ATOM 1613 C CA . VAL A 1 208 ? 38.615 7.062 -74.114 1.00 73.75 208 VAL A CA 1
ATOM 1614 C C . VAL A 1 208 ? 37.907 6.350 -72.952 1.00 73.75 208 VAL A C 1
ATOM 1616 O O . VAL A 1 208 ? 37.964 6.831 -71.814 1.00 73.75 208 VAL A O 1
ATOM 1619 N N . PRO A 1 209 ? 37.294 5.171 -73.184 1.00 74.94 209 PRO A N 1
ATOM 1620 C CA . PRO A 1 209 ? 36.669 4.378 -72.131 1.00 74.94 209 PRO A CA 1
ATOM 1621 C C . PRO A 1 209 ? 37.706 3.760 -71.181 1.00 74.94 209 PRO A C 1
ATOM 1623 O O . PRO A 1 209 ? 38.572 2.977 -71.582 1.00 74.94 209 PRO A O 1
ATOM 1626 N N . ILE A 1 210 ? 37.571 4.048 -69.886 1.00 74.94 210 ILE A N 1
ATOM 1627 C CA . ILE A 1 210 ? 38.447 3.532 -68.830 1.00 74.94 210 ILE A CA 1
ATOM 1628 C C . ILE A 1 210 ? 38.091 2.073 -68.525 1.00 74.94 210 ILE A C 1
ATOM 1630 O O . ILE A 1 210 ? 37.072 1.752 -67.892 1.00 74.94 210 ILE A O 1
ATOM 1634 N N . LYS A 1 211 ? 38.966 1.156 -68.947 1.00 78.50 211 LYS A N 1
ATOM 1635 C CA . LYS A 1 211 ? 38.792 -0.279 -68.696 1.00 78.50 211 LYS A CA 1
ATOM 1636 C C . LYS A 1 211 ? 38.922 -0.590 -67.195 1.00 78.50 211 LYS A C 1
ATOM 1638 O O . LYS A 1 211 ? 39.716 0.036 -66.495 1.00 78.50 211 LYS A O 1
ATOM 1643 N N . PRO A 1 212 ? 38.211 -1.616 -66.681 1.00 73.00 212 PRO A N 1
ATOM 1644 C CA . PRO A 1 212 ? 38.259 -1.996 -65.266 1.00 73.00 212 PRO A CA 1
ATOM 1645 C C . PRO A 1 212 ? 39.658 -2.236 -64.694 1.00 73.00 212 PRO A C 1
ATOM 1647 O O . PRO A 1 212 ? 39.886 -1.951 -63.523 1.00 73.00 212 PRO A O 1
ATOM 1650 N N . LYS A 1 213 ? 40.568 -2.767 -65.518 1.00 73.88 213 LYS A N 1
ATOM 1651 C CA . LYS A 1 213 ? 41.934 -3.144 -65.129 1.00 73.88 213 LYS A CA 1
ATOM 1652 C C . LYS A 1 213 ? 42.865 -1.939 -64.971 1.00 73.88 213 LYS A C 1
ATOM 1654 O O . LYS A 1 213 ? 43.805 -2.013 -64.191 1.00 73.88 213 LYS A O 1
ATOM 1659 N N . ASP A 1 214 ? 42.556 -0.837 -65.650 1.00 72.56 214 ASP A N 1
ATOM 1660 C CA . ASP A 1 214 ? 43.411 0.353 -65.713 1.00 72.56 214 ASP A CA 1
ATOM 1661 C C . ASP A 1 214 ? 43.002 1.407 -64.664 1.00 72.56 214 ASP A C 1
ATOM 1663 O O . ASP A 1 214 ? 43.715 2.386 -64.448 1.00 72.56 214 ASP A O 1
ATOM 1667 N N . TRP A 1 215 ? 41.877 1.180 -63.965 1.00 74.88 215 TRP A N 1
ATOM 1668 C CA . TRP A 1 215 ? 41.306 2.072 -62.949 1.00 74.88 215 TRP A CA 1
ATOM 1669 C C . TRP A 1 215 ? 42.319 2.491 -61.879 1.00 74.88 215 TRP A C 1
ATOM 1671 O O . TRP A 1 215 ? 42.492 3.676 -61.611 1.00 74.88 215 TRP A O 1
ATOM 1681 N N . SER A 1 216 ? 43.021 1.522 -61.288 1.00 67.69 216 SER A N 1
ATOM 1682 C CA . SER A 1 216 ? 44.011 1.781 -60.240 1.00 67.69 216 SER A CA 1
ATOM 1683 C C . SER A 1 216 ? 45.188 2.603 -60.761 1.00 67.69 216 SER A C 1
ATOM 1685 O O . SER A 1 216 ? 45.593 3.547 -60.092 1.00 67.69 216 SER A O 1
ATOM 1687 N N . THR A 1 217 ? 45.705 2.302 -61.954 1.00 67.00 217 THR A N 1
ATOM 1688 C CA . THR A 1 217 ? 46.796 3.049 -62.602 1.00 67.00 217 THR A CA 1
ATOM 1689 C C . THR A 1 217 ? 46.394 4.499 -62.867 1.00 67.00 217 THR A C 1
ATOM 1691 O O . THR A 1 217 ? 47.137 5.431 -62.557 1.00 67.00 217 THR A O 1
ATOM 1694 N N . ILE A 1 218 ? 45.183 4.696 -63.387 1.00 64.88 218 ILE A N 1
ATOM 1695 C CA . ILE A 1 218 ? 44.652 6.004 -63.764 1.00 64.88 218 ILE A CA 1
ATOM 1696 C C . ILE A 1 218 ? 44.355 6.860 -62.523 1.00 64.88 218 ILE A C 1
ATOM 1698 O O . ILE A 1 218 ? 44.813 7.999 -62.445 1.00 64.88 218 ILE A O 1
ATOM 1702 N N . CYS A 1 219 ? 43.700 6.306 -61.500 1.00 60.78 219 CYS A N 1
ATOM 1703 C CA . CYS A 1 219 ? 43.480 7.008 -60.235 1.00 60.78 219 CYS A CA 1
ATOM 1704 C C . CYS A 1 219 ? 44.788 7.231 -59.447 1.00 60.78 219 CYS A C 1
ATOM 1706 O O . CYS A 1 219 ? 44.961 8.278 -58.829 1.00 60.78 219 CYS A O 1
ATOM 1708 N N . CYS A 1 220 ? 45.754 6.305 -59.488 1.00 52.91 220 CYS A N 1
ATOM 1709 C CA . CYS A 1 220 ? 47.036 6.462 -58.784 1.00 52.91 220 CYS A CA 1
ATOM 1710 C C . CYS A 1 220 ? 48.058 7.349 -59.513 1.00 52.91 220 CYS A C 1
ATOM 1712 O O . CYS A 1 220 ? 49.091 7.659 -58.920 1.00 52.91 220 CYS A O 1
ATOM 1714 N N . SER A 1 221 ? 47.789 7.805 -60.741 1.00 48.72 221 SER A N 1
ATOM 1715 C CA . SER A 1 221 ? 48.707 8.682 -61.489 1.00 48.72 221 SER A CA 1
ATOM 1716 C C . SER A 1 221 ? 48.968 10.023 -60.778 1.00 48.72 221 SER A C 1
ATOM 1718 O O . SER A 1 221 ? 50.047 10.592 -60.910 1.00 48.72 221 SER A O 1
ATOM 1720 N N . GLY A 1 222 ? 48.034 10.488 -59.937 1.00 45.78 222 GLY A N 1
ATOM 1721 C CA . GLY A 1 222 ? 48.217 11.661 -59.068 1.00 45.78 222 GLY A CA 1
ATOM 1722 C C . GLY A 1 222 ? 49.041 11.414 -57.791 1.00 45.78 222 GLY A C 1
ATOM 1723 O O . GLY A 1 222 ? 49.170 12.314 -56.965 1.00 45.78 222 GLY A O 1
ATOM 1724 N N . ARG A 1 223 ? 49.574 10.202 -57.573 1.00 40.31 223 ARG A N 1
ATOM 1725 C CA . ARG A 1 223 ? 50.286 9.826 -56.332 1.00 40.31 223 ARG A CA 1
ATOM 1726 C C . ARG A 1 223 ? 51.805 10.044 -56.414 1.00 40.31 223 ARG A C 1
ATOM 1728 O O . ARG A 1 223 ? 52.472 10.105 -55.380 1.00 40.31 223 ARG A O 1
ATOM 1735 N N . THR A 1 224 ? 52.351 10.197 -57.620 1.00 37.84 224 THR A N 1
ATOM 1736 C CA . THR A 1 224 ? 53.778 10.423 -57.909 1.00 37.84 224 THR A CA 1
ATOM 1737 C C . THR A 1 224 ? 54.142 11.910 -57.967 1.00 37.84 224 THR A C 1
ATOM 1739 O O . THR A 1 224 ? 54.407 12.434 -59.042 1.00 37.84 224 THR A O 1
ATOM 1742 N N . ASN A 1 225 ? 54.144 12.573 -56.801 1.00 34.94 225 ASN A N 1
ATOM 1743 C CA . ASN A 1 225 ? 55.102 13.615 -56.364 1.00 34.94 225 ASN A CA 1
ATOM 1744 C C . ASN A 1 225 ? 54.519 14.430 -55.195 1.00 34.94 225 ASN A C 1
ATOM 1746 O O . ASN A 1 225 ? 53.755 15.367 -55.399 1.00 34.94 225 ASN A O 1
ATOM 1750 N N . ARG A 1 226 ? 54.940 14.150 -53.950 1.00 39.59 226 ARG A N 1
ATOM 1751 C CA . ARG A 1 226 ? 54.481 14.910 -52.762 1.00 39.59 226 ARG A CA 1
ATOM 1752 C C . ARG A 1 226 ? 54.900 16.390 -52.741 1.00 39.59 226 ARG A C 1
ATOM 1754 O O . ARG A 1 226 ? 54.375 17.136 -51.924 1.00 39.59 226 ARG A O 1
ATOM 1761 N N . ASN A 1 227 ? 55.815 16.807 -53.621 1.00 38.56 227 ASN A N 1
ATOM 1762 C CA . ASN A 1 227 ? 56.432 18.139 -53.605 1.00 38.56 227 ASN A CA 1
ATOM 1763 C C . ASN A 1 227 ? 56.138 18.988 -54.860 1.00 38.56 227 ASN A C 1
ATOM 1765 O O . ASN A 1 227 ? 56.791 20.010 -55.056 1.00 38.56 227 ASN A O 1
ATOM 1769 N N . GLN A 1 228 ? 55.179 18.606 -55.714 1.00 33.88 228 GLN A N 1
ATOM 1770 C CA . GLN A 1 228 ? 54.727 19.462 -56.817 1.00 33.88 228 GLN A CA 1
ATOM 1771 C C . GLN A 1 228 ? 53.202 19.592 -56.844 1.00 33.88 228 GLN A C 1
ATOM 1773 O O . GLN A 1 228 ? 52.494 18.647 -57.159 1.00 33.88 228 GLN A O 1
ATOM 1778 N N . VAL A 1 229 ? 52.755 20.808 -56.512 1.00 33.91 229 VAL A N 1
ATOM 1779 C CA . VAL A 1 229 ? 51.526 21.503 -56.937 1.00 33.91 229 VAL A CA 1
ATOM 1780 C C . VAL A 1 229 ? 50.268 20.642 -57.148 1.00 33.91 229 VAL A C 1
ATOM 1782 O O . VAL A 1 229 ? 50.130 19.924 -58.135 1.00 33.91 229 VAL A O 1
ATOM 1785 N N . ALA A 1 230 ? 49.261 20.869 -56.301 1.00 35.28 230 ALA A N 1
ATOM 1786 C CA . ALA A 1 230 ? 47.933 20.248 -56.338 1.00 35.28 230 ALA A CA 1
ATOM 1787 C C . ALA A 1 230 ? 47.028 20.666 -57.533 1.00 35.28 230 ALA A C 1
ATOM 1789 O O . ALA A 1 230 ? 45.812 20.743 -57.385 1.00 35.28 230 ALA A O 1
ATOM 1790 N N . ASN A 1 231 ? 47.595 20.907 -58.722 1.00 34.44 231 ASN A N 1
ATOM 1791 C CA . ASN A 1 231 ? 46.892 21.420 -59.912 1.00 34.44 231 ASN A CA 1
ATOM 1792 C C . ASN A 1 231 ? 46.739 20.377 -61.040 1.00 34.44 231 ASN A C 1
ATOM 1794 O O . ASN A 1 231 ? 46.521 20.739 -62.194 1.00 34.44 231 ASN A O 1
ATOM 1798 N N . SER A 1 232 ? 46.878 19.081 -60.742 1.00 39.69 232 SER A N 1
ATOM 1799 C CA . SER A 1 232 ? 46.642 18.013 -61.728 1.00 39.69 232 SER A CA 1
ATOM 1800 C C . SER A 1 232 ? 46.024 16.744 -61.131 1.00 39.69 232 SER A C 1
ATOM 1802 O O . SER A 1 232 ? 46.424 15.625 -61.444 1.00 39.69 232 SER A O 1
ATOM 1804 N N . CYS A 1 233 ? 44.956 16.905 -60.340 1.00 41.28 233 CYS A N 1
ATOM 1805 C CA . CYS A 1 233 ? 43.915 15.878 -60.416 1.00 41.28 233 CYS A CA 1
ATOM 1806 C C . CYS A 1 233 ? 43.362 15.891 -61.851 1.00 41.28 233 CYS A C 1
ATOM 1808 O O . CYS A 1 233 ? 43.020 16.970 -62.344 1.00 41.28 233 CYS A O 1
ATOM 1810 N N . PRO A 1 234 ? 43.284 14.746 -62.548 1.00 49.84 234 PRO A N 1
ATOM 1811 C CA . PRO A 1 234 ? 42.505 14.675 -63.772 1.00 49.84 234 PRO A CA 1
ATOM 1812 C C . PRO A 1 234 ? 41.041 14.972 -63.423 1.00 49.84 234 PRO A C 1
ATOM 1814 O O . PRO A 1 234 ? 40.432 14.249 -62.636 1.00 49.84 234 PRO A O 1
ATOM 1817 N N . THR A 1 235 ? 40.495 16.051 -63.984 1.00 45.56 235 THR A N 1
ATOM 1818 C CA . THR A 1 235 ? 39.046 16.259 -64.074 1.00 45.56 235 THR A CA 1
ATOM 1819 C C . THR A 1 235 ? 38.459 15.140 -64.934 1.00 45.56 235 THR A C 1
ATOM 1821 O O . THR A 1 235 ? 39.100 14.741 -65.911 1.00 45.56 235 THR A O 1
ATOM 1824 N N . TRP A 1 236 ? 37.290 14.598 -64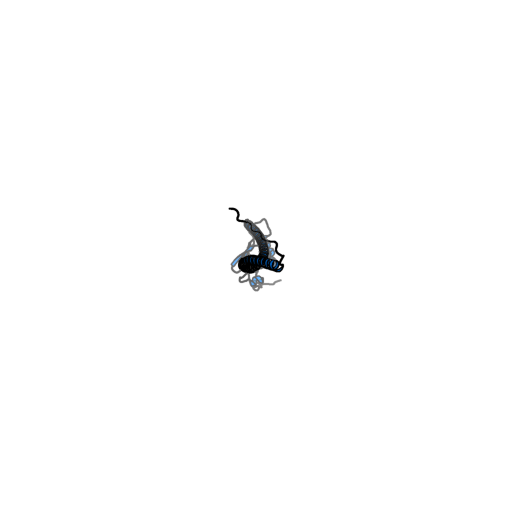.581 1.00 57.03 236 TRP A N 1
ATOM 1825 C CA . TRP A 1 236 ? 36.598 13.584 -65.385 1.00 57.03 236 TRP A CA 1
ATOM 1826 C C . TRP A 1 236 ? 35.254 14.143 -65.840 1.00 57.03 236 TRP A C 1
ATOM 1828 O O . TRP A 1 236 ? 34.307 14.275 -65.072 1.00 57.03 236 TRP A O 1
ATOM 1838 N N . ASP A 1 237 ? 35.171 14.468 -67.122 1.00 49.22 237 ASP A N 1
ATOM 1839 C CA . ASP A 1 237 ? 34.088 15.304 -67.630 1.00 49.22 237 ASP A CA 1
ATOM 1840 C C . ASP A 1 237 ? 32.874 14.457 -68.040 1.00 49.22 237 ASP A C 1
ATOM 1842 O O . ASP A 1 237 ? 31.874 15.016 -68.470 1.00 49.22 237 ASP A O 1
ATOM 1846 N N . ARG A 1 238 ? 32.934 13.112 -67.926 1.00 52.91 238 ARG A N 1
ATOM 1847 C CA . ARG A 1 238 ? 31.809 12.240 -68.299 1.00 52.91 238 ARG A CA 1
ATOM 1848 C C . ARG A 1 238 ? 31.841 10.806 -67.748 1.00 52.91 238 ARG A C 1
ATOM 1850 O O . ARG A 1 238 ? 32.792 10.044 -67.928 1.00 52.91 238 ARG A O 1
ATOM 1857 N N . LEU A 1 239 ? 30.731 10.408 -67.138 1.00 56.97 239 LEU A N 1
ATOM 1858 C CA . LEU A 1 239 ? 30.301 9.029 -66.924 1.00 56.97 239 LEU A CA 1
ATOM 1859 C C . LEU A 1 239 ? 29.229 8.729 -67.978 1.00 56.97 239 LEU A C 1
ATOM 1861 O O . LEU A 1 239 ? 28.171 9.343 -67.929 1.00 56.97 239 LEU A O 1
ATOM 1865 N N . ASP A 1 240 ? 29.445 7.776 -68.883 1.00 58.81 240 ASP A N 1
ATOM 1866 C CA . ASP A 1 240 ? 28.427 7.386 -69.865 1.00 58.81 240 ASP A CA 1
ATOM 1867 C C . ASP A 1 240 ? 27.752 6.068 -69.461 1.00 58.81 240 ASP A C 1
ATOM 1869 O O . ASP A 1 240 ? 28.340 4.980 -69.448 1.00 58.81 240 ASP A O 1
ATOM 1873 N N . ILE A 1 241 ? 26.468 6.167 -69.116 1.00 54.97 241 ILE A N 1
ATOM 1874 C CA . ILE A 1 241 ? 25.617 5.020 -68.790 1.00 54.97 241 ILE A CA 1
ATOM 1875 C C . ILE A 1 241 ? 24.881 4.607 -70.063 1.00 54.97 241 ILE A C 1
ATOM 1877 O O . ILE A 1 241 ? 23.798 5.102 -70.365 1.00 54.97 241 ILE A O 1
ATOM 1881 N N . ALA A 1 242 ? 25.497 3.697 -70.811 1.00 51.88 242 ALA A N 1
ATOM 1882 C CA . ALA A 1 242 ? 24.930 3.088 -72.007 1.00 51.88 242 ALA A CA 1
ATOM 1883 C C . ALA A 1 242 ? 24.588 1.611 -71.763 1.00 51.88 242 ALA A C 1
ATOM 1885 O O . ALA A 1 242 ? 25.257 0.919 -70.988 1.00 51.88 242 ALA A O 1
ATOM 1886 N N . GLU A 1 243 ? 23.592 1.087 -72.481 1.00 42.34 243 GLU A N 1
ATOM 1887 C CA . GLU A 1 243 ? 23.477 -0.363 -72.619 1.00 42.34 243 GLU A CA 1
ATOM 1888 C C . GLU A 1 243 ? 24.721 -0.927 -73.319 1.00 42.34 243 GLU A C 1
ATOM 1890 O O . GLU A 1 243 ? 25.262 -0.345 -74.259 1.00 42.34 243 GLU A O 1
ATOM 1895 N N . ALA A 1 244 ? 25.181 -2.090 -72.855 1.00 42.22 244 ALA A N 1
ATOM 1896 C CA . ALA A 1 244 ? 26.455 -2.684 -73.266 1.00 42.22 244 ALA A CA 1
ATOM 1897 C C . ALA A 1 244 ? 26.528 -3.099 -74.755 1.00 42.22 244 ALA A C 1
ATOM 1899 O O . ALA A 1 244 ? 27.572 -3.561 -75.208 1.00 42.22 244 ALA A O 1
ATOM 1900 N N . SER A 1 245 ? 25.443 -2.943 -75.517 1.00 36.91 245 SER A N 1
ATOM 1901 C CA . SER A 1 245 ? 25.360 -3.218 -76.953 1.00 36.91 245 SER A CA 1
ATOM 1902 C C . SER A 1 245 ? 26.042 -2.162 -77.832 1.00 36.91 245 SER A C 1
ATOM 1904 O O . SER A 1 245 ? 26.478 -2.494 -78.931 1.00 36.91 245 SER A O 1
ATOM 1906 N N . THR A 1 246 ? 26.178 -0.910 -77.380 1.00 43.47 246 THR A N 1
ATOM 1907 C CA . THR A 1 246 ? 26.524 0.217 -78.277 1.00 43.47 246 THR A CA 1
ATOM 1908 C C . THR A 1 246 ? 28.027 0.389 -78.554 1.00 43.47 246 THR A C 1
ATOM 1910 O O . THR A 1 246 ? 28.391 1.056 -79.515 1.00 43.47 246 THR A O 1
ATOM 1913 N N . TYR A 1 247 ? 28.911 -0.245 -77.773 1.00 41.47 247 TYR A N 1
ATOM 1914 C CA . TYR A 1 247 ? 30.380 -0.147 -77.924 1.00 41.47 247 TYR A CA 1
ATOM 1915 C C . TYR A 1 247 ? 31.043 -1.457 -78.398 1.00 41.47 247 TYR A C 1
ATOM 1917 O O . TYR A 1 247 ? 32.221 -1.699 -78.142 1.00 41.47 247 TYR A O 1
ATOM 1925 N N . SER A 1 248 ? 30.291 -2.326 -79.083 1.00 35.94 248 SER A N 1
ATOM 1926 C CA . SER A 1 248 ? 30.767 -3.631 -79.584 1.00 35.94 248 SER A CA 1
ATOM 1927 C C . SER A 1 248 ? 31.067 -3.641 -81.094 1.00 35.94 248 SER A C 1
ATOM 1929 O O . SER A 1 248 ? 30.750 -4.585 -81.810 1.00 35.94 248 SER A O 1
ATOM 1931 N N . VAL A 1 249 ? 31.708 -2.568 -81.570 1.00 33.50 249 VAL A N 1
ATOM 1932 C CA . VAL A 1 249 ? 32.157 -2.326 -82.956 1.00 33.50 249 VAL A CA 1
ATOM 1933 C C . VAL A 1 249 ? 33.409 -1.439 -82.869 1.00 33.50 249 VAL A C 1
ATOM 1935 O O . VAL A 1 249 ? 33.351 -0.446 -82.152 1.00 33.50 249 VAL A O 1
ATOM 1938 N N . LEU A 1 250 ? 34.558 -1.650 -83.524 1.00 29.28 250 LEU A N 1
ATOM 1939 C CA . LEU A 1 250 ? 35.224 -2.753 -84.261 1.00 29.28 250 LEU A CA 1
ATOM 1940 C C . LEU A 1 250 ? 36.751 -2.395 -84.259 1.00 29.28 250 LEU A C 1
ATOM 1942 O O . LEU A 1 250 ? 37.066 -1.256 -83.904 1.00 29.28 250 LEU A O 1
ATOM 1946 N N . PRO A 1 251 ? 37.716 -3.242 -84.695 1.00 37.59 251 PRO A N 1
ATOM 1947 C CA . PRO A 1 251 ? 37.642 -4.641 -85.126 1.00 37.59 251 PRO A CA 1
ATOM 1948 C C . PRO A 1 251 ? 38.562 -5.591 -84.321 1.00 37.59 251 PRO A C 1
ATOM 1950 O O . PRO A 1 251 ? 39.362 -5.172 -83.487 1.00 37.59 251 PRO A O 1
ATOM 1953 N N . ALA A 1 252 ? 38.496 -6.887 -84.637 1.00 39.78 252 ALA A N 1
ATOM 1954 C CA . ALA A 1 252 ? 39.598 -7.813 -84.382 1.00 39.78 252 ALA A CA 1
ATOM 1955 C C . ALA A 1 252 ? 40.527 -7.853 -85.607 1.00 39.78 252 ALA A C 1
ATOM 1957 O O . ALA A 1 252 ? 40.056 -8.100 -86.716 1.00 39.78 252 ALA A O 1
ATOM 1958 N N . THR A 1 253 ? 41.831 -7.672 -85.400 1.00 33.53 253 THR A N 1
ATOM 1959 C CA . THR A 1 253 ? 42.887 -7.984 -86.377 1.00 33.53 253 THR A CA 1
ATOM 1960 C C . THR A 1 253 ? 44.110 -8.532 -85.648 1.00 33.53 253 THR A C 1
ATOM 1962 O O . THR A 1 253 ? 44.445 -8.041 -84.567 1.00 33.53 253 THR A O 1
ATOM 1965 N N . ASN A 1 254 ? 44.736 -9.550 -86.249 1.00 32.38 254 ASN A N 1
ATOM 1966 C CA . ASN A 1 254 ? 46.111 -9.966 -85.948 1.00 32.38 254 ASN A CA 1
ATOM 1967 C C . ASN A 1 254 ? 47.109 -8.843 -86.272 1.00 32.38 254 ASN A C 1
ATOM 1969 O O . ASN A 1 254 ? 46.770 -8.021 -87.156 1.00 32.38 254 ASN A O 1
#

Sequence (254 aa):
MQNLESLQPGNATNDPFTDHLKALIITTQTASRDIETCLVEAKAGSERLEKLVVAANLAQTEQESTMKLVKQNAEKTSSVLDAVSDTIGVASSQLVRLFSLTEHLEIWIKTVVQYCNEIISLVQRNTSILLSLHGIVTRLESAMRVPGVNCPILEFENPFGIRIALPFQMCDTREGLCRLLVVMFHDKPGLGLVERRRFVVMQSRSDVPIKPKDWSTICCSGRTNRNQVANSCPTWDRLDIAEASTYSVLPATN

Secondary structure (DSSP, 8-state):
---------------HHHHHHHHHHHHHHHHHHHHHHHHHHHHHHHHHHHHHHHHHHHHHHHHHHHHHHHHHHHHHHHHHHHHHHHHHHHHHHHHHHHHHHHHHHHHHHHHHHHHHHHHHHHHHHHHHHHHHHHHHHHHHHHHHTSTT--PPEEEEE-TTS-EEEEEHHHHSSHHHHHHHHHHHTTTSTTHHHHHTT--EEEETTTTEE--TTTHHHHHHGGGS-TTS-S--PPPB-EEE---TTTT-------

Radius of gyration: 74.24 Å; chains: 1; bounding box: 116×52×210 Å

pLDDT: mean 75.67, std 20.65, range [29.28, 97.5]

Foldseek 3Di:
DDDDDDDDDDDDDDDVVVVVVVVVVVVVVVVVVVVVVVVVVVVVVVVVVVVVVVVVVVVVVVVVVVVVVVVVVVVVVVVVVVVVVVVVVVVVVVVVVVVVVVVVVVVVVVVVVVVVVVVVVVVVVVVVVVVVVVVVVVVVVVVVPDPPPPQPWAWAQEPVRDIDTDRLVQQLAVVSVLVVVLVVCVVHPLNVLSVVVQWFFAQPPPRDTDDNVCSNVLSCVVVPDPPDDPPDPRHRYYIGRDGPPPPPDDDDDD